Protein AF-A0A843LJX7-F1 (afdb_monomer_lite)

Structure (mmCIF, N/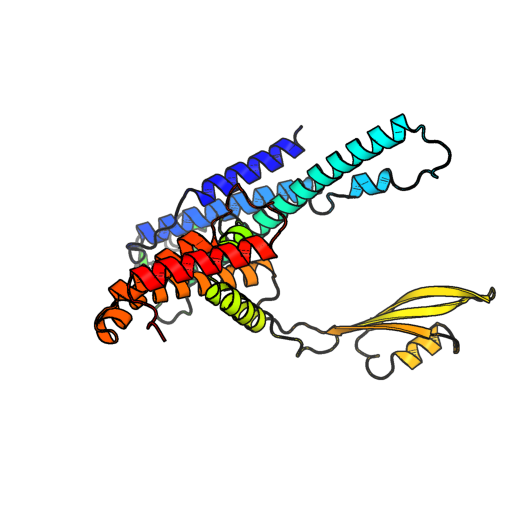CA/C/O backbone):
data_AF-A0A843LJX7-F1
#
_entry.id   AF-A0A843LJX7-F1
#
loop_
_atom_site.group_PDB
_atom_site.id
_atom_site.type_symbol
_atom_site.label_atom_id
_atom_site.label_alt_id
_atom_site.label_comp_id
_atom_site.label_asym_id
_atom_site.label_entity_id
_atom_site.label_seq_id
_atom_site.pdbx_PDB_ins_code
_atom_site.Cartn_x
_atom_site.Cartn_y
_atom_site.Cartn_z
_atom_site.occupancy
_atom_site.B_iso_or_equiv
_atom_site.auth_seq_id
_atom_site.auth_comp_id
_atom_site.auth_asym_id
_atom_site.auth_atom_id
_atom_site.pdbx_PDB_model_num
ATOM 1 N N . MET A 1 1 ? 27.157 15.411 1.089 1.00 49.47 1 MET A N 1
ATOM 2 C CA . MET A 1 1 ? 26.738 15.323 2.506 1.00 49.47 1 MET A CA 1
ATOM 3 C C . MET A 1 1 ? 25.245 15.574 2.672 1.00 49.47 1 MET A C 1
ATOM 5 O O . MET A 1 1 ? 24.616 14.814 3.390 1.00 49.47 1 MET A O 1
ATOM 9 N N . GLU A 1 2 ? 24.651 16.551 1.979 1.00 56.66 2 GLU A N 1
ATOM 10 C CA . GLU A 1 2 ? 23.203 16.826 2.079 1.00 56.66 2 GLU A CA 1
ATOM 11 C C . GLU A 1 2 ? 22.308 15.687 1.560 1.00 56.66 2 GLU A C 1
ATOM 13 O O . GLU A 1 2 ? 21.299 15.360 2.177 1.00 56.66 2 GLU A O 1
ATOM 18 N N . GLU A 1 3 ? 22.701 15.004 0.481 1.00 57.97 3 GLU A N 1
ATOM 19 C CA . GLU A 1 3 ? 21.891 13.911 -0.079 1.00 57.97 3 GLU A CA 1
ATOM 20 C C . GLU A 1 3 ? 21.783 12.697 0.862 1.00 57.97 3 GLU A C 1
ATOM 22 O O . GLU A 1 3 ? 20.714 12.112 1.008 1.00 57.97 3 GLU A O 1
ATOM 27 N N . SER A 1 4 ? 22.869 12.313 1.545 1.00 68.50 4 SER A N 1
ATOM 28 C CA . SER A 1 4 ? 22.810 11.229 2.539 1.00 68.50 4 SER A CA 1
ATOM 29 C C . SER A 1 4 ? 22.010 11.636 3.774 1.00 68.50 4 SER A C 1
ATOM 31 O O . SER A 1 4 ? 21.374 10.786 4.393 1.00 68.50 4 SER A O 1
ATOM 33 N N . ALA A 1 5 ? 22.009 12.929 4.113 1.00 80.69 5 ALA A N 1
ATOM 34 C CA . ALA A 1 5 ? 21.206 13.457 5.208 1.00 80.69 5 ALA A CA 1
ATOM 35 C C . ALA A 1 5 ? 19.706 13.362 4.900 1.00 80.69 5 ALA A C 1
ATOM 37 O O . ALA A 1 5 ? 18.924 13.058 5.796 1.00 80.69 5 ALA A O 1
ATOM 38 N N . LEU A 1 6 ? 19.302 13.546 3.638 1.00 85.38 6 LEU A N 1
ATOM 39 C CA . LEU A 1 6 ? 17.898 13.444 3.248 1.00 85.38 6 LEU A CA 1
ATOM 40 C C . LEU A 1 6 ? 17.386 11.995 3.265 1.00 85.38 6 LEU A C 1
ATOM 42 O O . LEU A 1 6 ? 16.289 11.748 3.767 1.00 85.38 6 LEU A O 1
ATOM 46 N N . VAL A 1 7 ? 18.202 11.030 2.818 1.00 84.75 7 VAL A N 1
ATOM 47 C CA . VAL A 1 7 ? 17.919 9.590 2.994 1.00 84.75 7 VAL A CA 1
ATOM 48 C C . VAL A 1 7 ? 17.732 9.257 4.475 1.00 84.75 7 VAL A C 1
ATOM 50 O O . VAL A 1 7 ? 16.710 8.684 4.845 1.00 84.75 7 VAL A O 1
ATOM 53 N N . ALA A 1 8 ? 18.666 9.679 5.332 1.00 87.75 8 ALA A N 1
ATOM 54 C CA . ALA A 1 8 ? 18.591 9.427 6.770 1.00 87.75 8 ALA A CA 1
ATOM 55 C C . ALA A 1 8 ? 17.372 10.101 7.426 1.00 87.75 8 ALA A C 1
ATOM 57 O O . ALA A 1 8 ? 16.707 9.491 8.264 1.00 87.75 8 ALA A O 1
ATOM 58 N N . LYS A 1 9 ? 17.038 11.337 7.025 1.00 90.00 9 LYS A N 1
ATOM 59 C CA . LYS A 1 9 ? 15.850 12.065 7.499 1.00 90.00 9 LYS A CA 1
ATOM 60 C C . LYS A 1 9 ? 14.569 11.310 7.147 1.00 90.00 9 LYS A C 1
ATOM 62 O O . LYS A 1 9 ? 13.725 11.112 8.017 1.00 90.00 9 LYS A O 1
ATOM 67 N N . ALA A 1 10 ? 14.441 10.862 5.898 1.00 90.19 10 ALA A N 1
ATOM 68 C CA . ALA A 1 10 ? 13.281 10.104 5.446 1.00 90.19 10 ALA A CA 1
ATOM 69 C C . ALA A 1 10 ? 13.178 8.743 6.154 1.00 90.19 10 ALA A C 1
ATOM 71 O O . ALA A 1 10 ? 12.102 8.378 6.618 1.00 90.19 10 ALA A O 1
ATOM 72 N N . GLU A 1 11 ? 14.280 8.007 6.309 1.00 91.00 11 GLU A N 1
ATOM 73 C CA . GLU A 1 11 ? 14.276 6.731 7.035 1.00 91.00 11 GLU A CA 1
ATOM 74 C C . GLU A 1 11 ? 13.900 6.891 8.506 1.00 91.00 11 GLU A C 1
ATOM 76 O O . GLU A 1 11 ? 13.102 6.102 9.017 1.00 91.00 11 GLU A O 1
ATOM 81 N N . LYS A 1 12 ? 14.431 7.924 9.173 1.00 93.19 12 LYS A N 1
ATOM 82 C CA . LYS A 1 12 ? 14.076 8.251 10.554 1.00 93.19 12 LYS A CA 1
ATOM 83 C C . LYS A 1 12 ? 12.579 8.528 10.674 1.00 93.19 12 LYS A C 1
ATOM 85 O O . LYS A 1 12 ? 11.925 7.918 11.512 1.00 93.19 12 LYS A O 1
ATOM 90 N N . TYR A 1 13 ? 12.035 9.363 9.791 1.00 93.50 13 TYR A N 1
ATOM 91 C CA . TYR A 1 13 ? 10.618 9.714 9.812 1.00 93.50 13 TYR A CA 1
ATOM 92 C C . TYR A 1 13 ? 9.705 8.511 9.537 1.00 93.50 13 TYR A C 1
ATOM 94 O O . TYR A 1 13 ? 8.734 8.271 10.252 1.00 93.50 13 TYR A O 1
ATOM 102 N N . LEU A 1 14 ? 10.048 7.673 8.554 1.00 92.62 14 LEU A N 1
ATOM 103 C CA . LEU A 1 14 ? 9.304 6.437 8.291 1.00 92.62 14 LEU A CA 1
ATOM 104 C C . LEU A 1 14 ? 9.370 5.467 9.484 1.00 92.62 14 LEU A C 1
ATOM 106 O O . LEU A 1 14 ? 8.390 4.777 9.757 1.00 92.62 14 LEU A O 1
ATOM 110 N N . LYS A 1 15 ? 10.494 5.423 10.211 1.00 91.94 15 LYS A N 1
ATOM 111 C CA . LYS A 1 15 ? 10.644 4.610 11.427 1.00 91.94 15 LYS A CA 1
ATOM 112 C C . LYS A 1 15 ? 9.830 5.156 12.607 1.00 91.94 15 LYS A C 1
ATOM 114 O O . LYS A 1 15 ? 9.268 4.384 13.377 1.00 91.94 15 LYS A O 1
ATOM 119 N N . GLU A 1 16 ? 9.731 6.474 12.740 1.00 92.50 16 GLU A N 1
ATOM 120 C CA . GLU A 1 16 ? 8.841 7.112 13.719 1.00 92.50 16 GLU A CA 1
ATOM 121 C C . GLU A 1 16 ? 7.380 6.726 13.453 1.00 92.50 16 GLU A C 1
ATOM 123 O O . GLU A 1 16 ? 6.678 6.313 14.373 1.00 92.50 16 GLU A O 1
ATOM 128 N N . ILE A 1 17 ? 6.951 6.742 12.185 1.00 91.19 17 ILE A N 1
ATOM 129 C CA . ILE A 1 17 ? 5.611 6.283 11.792 1.00 91.19 17 ILE A CA 1
ATOM 130 C C . ILE A 1 17 ? 5.415 4.793 12.101 1.00 91.19 17 ILE A C 1
ATOM 132 O O . ILE A 1 17 ? 4.338 4.418 12.556 1.00 91.19 17 ILE A O 1
ATOM 136 N N . SER A 1 18 ? 6.419 3.936 11.868 1.00 88.50 18 SER A N 1
ATOM 137 C CA . SER A 1 18 ? 6.281 2.491 12.116 1.00 88.50 18 SER A CA 1
ATOM 138 C C . SER A 1 18 ? 6.157 2.132 13.593 1.00 88.50 18 SER A C 1
ATOM 140 O O . SER A 1 18 ? 5.511 1.143 13.917 1.00 88.50 18 SER A O 1
ATOM 142 N N . ASN A 1 19 ? 6.784 2.908 14.479 1.00 87.12 19 ASN A N 1
ATOM 143 C CA . ASN A 1 19 ? 6.761 2.647 15.919 1.00 87.12 19 ASN A CA 1
ATOM 144 C C . ASN A 1 19 ? 5.466 3.120 16.591 1.00 87.12 19 ASN A C 1
ATOM 146 O O . ASN A 1 19 ? 5.174 2.725 17.716 1.00 87.12 19 ASN A O 1
ATOM 150 N N . ASP A 1 20 ? 4.713 3.988 15.924 1.00 85.00 20 ASP A N 1
ATOM 151 C CA . ASP A 1 20 ? 3.521 4.617 16.469 1.00 85.00 20 ASP A CA 1
ATOM 152 C C . ASP A 1 20 ? 2.264 3.944 15.901 1.00 85.00 20 ASP A C 1
ATOM 154 O O . ASP A 1 20 ? 1.732 4.339 14.854 1.00 85.00 20 ASP A O 1
ATOM 158 N N . SER A 1 21 ? 1.826 2.890 16.597 1.00 77.69 21 SER A N 1
ATOM 159 C CA . SER A 1 21 ? 0.664 2.074 16.243 1.00 77.69 21 SER A CA 1
ATOM 160 C C . SER A 1 21 ? -0.634 2.881 16.251 1.00 77.69 21 SER A C 1
ATOM 162 O O . SER A 1 21 ? -0.868 3.712 17.130 1.00 77.69 21 SER A O 1
ATOM 164 N N . ILE A 1 22 ? -1.519 2.590 15.298 1.00 83.88 22 ILE A N 1
ATOM 165 C CA . ILE A 1 22 ? -2.855 3.184 15.238 1.00 83.88 22 ILE A CA 1
ATOM 166 C C . ILE A 1 22 ? -3.846 2.253 15.927 1.00 83.88 22 ILE A C 1
ATOM 168 O O . ILE A 1 22 ? -4.034 1.123 15.485 1.00 83.88 22 ILE A O 1
ATOM 172 N N . SER A 1 23 ? -4.494 2.757 16.976 1.00 78.12 23 SER A N 1
ATOM 173 C CA . SER A 1 23 ? -5.686 2.141 17.557 1.00 78.12 23 SER A CA 1
ATOM 174 C C . SER A 1 23 ? -6.945 2.804 16.987 1.00 78.12 23 SER A C 1
ATOM 176 O O . SER A 1 23 ? -6.948 4.004 16.704 1.00 78.12 23 SER A O 1
ATOM 178 N N . LEU A 1 24 ? -7.997 2.002 16.804 1.00 82.38 24 LEU A N 1
ATOM 179 C CA . LEU A 1 24 ? -9.341 2.447 16.422 1.00 82.38 24 LEU A CA 1
ATOM 180 C C . LEU A 1 24 ? -10.311 2.448 17.616 1.00 82.38 24 LEU A C 1
ATOM 182 O O . LEU A 1 24 ? -11.520 2.582 17.421 1.00 82.38 24 LEU A O 1
ATOM 186 N N . ASP A 1 25 ? -9.807 2.273 18.838 1.00 78.12 25 ASP A N 1
ATOM 187 C CA . ASP A 1 25 ? -10.641 2.230 20.037 1.00 78.12 25 ASP A CA 1
ATOM 188 C C . ASP A 1 25 ? -11.385 3.563 20.200 1.00 78.12 25 ASP A C 1
ATOM 190 O O . ASP A 1 25 ? -10.792 4.640 20.114 1.00 78.12 25 ASP A O 1
ATOM 194 N N . ASN A 1 26 ? -12.701 3.490 20.416 1.00 78.12 26 ASN A N 1
ATOM 195 C CA . ASN A 1 26 ? -13.584 4.648 20.590 1.00 78.12 26 ASN A CA 1
ATOM 196 C C . ASN A 1 26 ? -13.513 5.678 19.446 1.00 78.12 26 ASN A C 1
ATOM 198 O O . ASN A 1 26 ? -13.672 6.878 19.674 1.00 78.12 26 ASN A O 1
ATOM 202 N N . ILE A 1 27 ? -13.316 5.228 18.200 1.00 79.56 27 ILE A N 1
ATOM 203 C CA . ILE A 1 27 ? -13.316 6.107 17.016 1.00 79.56 27 ILE A CA 1
ATOM 204 C C . ILE A 1 27 ? -14.676 6.773 16.741 1.00 79.56 27 ILE A C 1
ATOM 206 O O . ILE A 1 27 ? -14.770 7.693 15.932 1.00 79.56 27 ILE A O 1
ATOM 210 N N . GLU A 1 28 ? -15.734 6.313 17.412 1.00 76.50 28 GLU A N 1
ATOM 211 C CA . GLU A 1 28 ? -17.049 6.953 17.392 1.00 76.50 28 GLU A CA 1
ATOM 212 C C . GLU A 1 28 ? -17.055 8.294 18.146 1.00 76.50 28 GLU A C 1
ATOM 214 O O . GLU A 1 28 ? -17.898 9.153 17.877 1.00 76.50 28 GLU A O 1
ATOM 219 N N . GLU A 1 29 ? -16.098 8.505 19.056 1.00 84.25 29 GLU A N 1
ATOM 220 C CA . GLU A 1 29 ? -15.908 9.774 19.750 1.00 84.25 29 GLU A CA 1
ATOM 221 C C . GLU A 1 29 ? -15.206 10.784 18.840 1.00 84.25 29 GLU A C 1
ATOM 223 O O . GLU A 1 29 ? -14.135 10.525 18.283 1.00 84.25 29 GLU A O 1
ATOM 228 N N . PHE A 1 30 ? -15.789 11.982 18.738 1.00 84.06 30 PHE A N 1
ATOM 229 C CA . PHE A 1 30 ? -15.288 13.038 17.860 1.00 84.06 30 PHE A CA 1
ATOM 230 C C . PHE A 1 30 ? -13.819 13.389 18.123 1.00 84.06 30 PHE A C 1
ATOM 232 O O . PHE A 1 30 ? -13.065 13.582 17.174 1.00 84.06 30 PHE A O 1
ATOM 239 N N . GLU A 1 31 ? -13.393 13.440 19.386 1.00 85.56 31 GLU A N 1
ATOM 240 C CA . GLU A 1 31 ? -12.029 13.852 19.728 1.00 85.56 31 GLU A CA 1
ATOM 241 C C . GLU A 1 31 ? -10.985 12.824 19.272 1.00 85.56 31 GLU A C 1
ATOM 243 O O . GLU A 1 31 ? -9.967 13.187 18.680 1.00 85.56 31 GLU A O 1
ATOM 248 N N . ASN A 1 32 ? -11.264 11.528 19.449 1.00 86.81 32 ASN A N 1
ATOM 249 C CA . ASN A 1 32 ? -10.385 10.460 18.967 1.00 86.81 32 ASN A CA 1
ATOM 250 C C . ASN A 1 32 ? -10.342 10.437 17.438 1.00 86.81 32 ASN A C 1
ATOM 252 O O . ASN A 1 32 ? -9.266 10.331 16.844 1.00 86.81 32 ASN A O 1
ATOM 256 N N . PHE A 1 33 ? -11.502 10.607 16.800 1.00 87.00 33 PHE A N 1
ATOM 257 C CA . PHE A 1 33 ? -11.620 10.692 15.350 1.00 87.00 33 PHE A CA 1
ATOM 258 C C . PHE A 1 33 ? -10.824 11.877 14.778 1.00 87.00 33 PHE A C 1
ATOM 260 O O . PHE A 1 33 ? -10.015 11.709 13.861 1.00 87.00 33 PHE A O 1
ATOM 267 N N . LYS A 1 34 ? -10.994 13.069 15.362 1.00 88.12 34 LYS A N 1
ATOM 268 C CA . LYS A 1 34 ? -10.281 14.304 15.005 1.00 88.12 34 LYS A CA 1
ATOM 269 C C . LYS A 1 34 ? -8.776 14.145 15.192 1.00 88.12 34 LYS A C 1
ATOM 271 O O . LYS A 1 34 ? -8.012 14.455 14.277 1.00 88.12 34 LYS A O 1
ATOM 276 N N . ARG A 1 35 ? -8.343 13.611 16.338 1.00 90.00 35 ARG A N 1
ATOM 277 C CA . ARG A 1 35 ? -6.928 13.368 16.645 1.00 90.00 35 ARG A CA 1
ATOM 278 C C . ARG A 1 35 ? -6.286 12.417 15.641 1.00 90.00 35 ARG A C 1
ATOM 280 O O . ARG A 1 35 ? -5.181 12.691 15.174 1.00 90.00 35 ARG A O 1
ATOM 287 N N . LEU A 1 36 ? -6.958 11.316 15.301 1.00 90.81 36 LEU A N 1
ATOM 288 C CA . LEU A 1 36 ? -6.460 10.361 14.312 1.00 90.81 36 LEU A CA 1
ATOM 289 C C . LEU A 1 36 ? -6.353 11.003 12.925 1.00 90.81 36 LEU A C 1
ATOM 291 O O . LEU A 1 36 ? -5.330 10.850 12.256 1.00 90.81 36 LEU A O 1
ATOM 295 N N . TYR A 1 37 ? -7.380 11.749 12.517 1.00 91.19 37 TYR A N 1
ATOM 296 C CA . TYR A 1 37 ? -7.404 12.439 11.235 1.00 91.19 37 TYR A CA 1
ATOM 297 C C . TYR A 1 37 ? -6.268 13.470 11.121 1.00 91.19 37 TYR A C 1
ATOM 299 O O . TYR A 1 37 ? -5.475 13.388 10.186 1.00 91.19 37 TYR A O 1
ATOM 307 N N . TYR A 1 38 ? -6.118 14.383 12.092 1.00 91.25 38 TYR A N 1
ATOM 308 C CA . TYR A 1 38 ? -5.038 15.385 12.085 1.00 91.25 38 TYR A CA 1
ATOM 309 C C . TYR A 1 38 ? -3.658 14.733 12.088 1.00 91.25 38 TYR A C 1
ATOM 311 O O . TYR A 1 38 ? -2.793 15.127 11.312 1.00 91.25 38 TYR A O 1
ATOM 319 N N . LYS A 1 39 ? -3.471 13.673 12.880 1.00 92.50 39 LYS A N 1
ATOM 320 C CA . LYS A 1 39 ? -2.221 12.907 12.905 1.00 92.50 39 LYS A CA 1
ATOM 321 C C . LYS A 1 39 ? -1.868 12.330 11.531 1.00 92.50 39 LYS A C 1
ATOM 323 O O . LYS A 1 39 ? -0.708 12.386 11.130 1.00 92.50 39 LYS A O 1
ATOM 328 N N . LEU A 1 40 ? -2.834 11.749 10.819 1.00 93.06 40 LEU A N 1
ATOM 329 C CA . LEU A 1 40 ? -2.607 11.188 9.484 1.00 93.06 40 LEU A CA 1
ATOM 330 C C . LEU A 1 40 ? -2.365 12.274 8.433 1.00 93.06 40 LEU A C 1
ATOM 332 O O . LEU A 1 40 ? -1.513 12.091 7.566 1.00 93.06 40 LEU A O 1
ATOM 336 N N . ASP A 1 41 ? -3.078 13.392 8.527 1.00 93.44 41 ASP A N 1
ATOM 337 C CA . ASP A 1 41 ? -2.954 14.524 7.608 1.00 93.44 41 ASP A CA 1
ATOM 338 C C . ASP A 1 41 ? -1.604 15.249 7.772 1.00 93.44 41 ASP A C 1
ATOM 340 O O . ASP A 1 41 ? -0.909 15.506 6.791 1.00 93.44 41 ASP A O 1
ATOM 344 N N . ASP A 1 42 ? -1.141 15.460 9.008 1.00 93.44 42 ASP A N 1
ATOM 345 C CA . ASP A 1 42 ? 0.186 16.031 9.297 1.00 93.44 42 ASP A CA 1
ATOM 346 C C . ASP A 1 42 ? 1.320 15.152 8.769 1.00 93.44 42 ASP A C 1
ATOM 348 O O . ASP A 1 42 ? 2.304 15.637 8.195 1.00 93.44 42 ASP A O 1
ATOM 352 N N . ARG A 1 43 ? 1.162 13.832 8.923 1.00 94.50 43 ARG A N 1
ATOM 353 C CA . ARG A 1 43 ? 2.091 12.855 8.354 1.00 94.50 43 ARG A CA 1
ATOM 354 C C . ARG A 1 43 ? 2.083 12.889 6.836 1.00 94.50 43 ARG A C 1
ATOM 356 O O . ARG A 1 43 ? 3.149 12.858 6.225 1.00 94.50 43 ARG A O 1
ATOM 363 N N . LEU A 1 44 ? 0.904 12.975 6.225 1.00 95.19 44 LEU A N 1
ATOM 364 C CA . LEU A 1 44 ? 0.766 13.072 4.778 1.00 95.19 44 LEU A CA 1
ATOM 365 C C . LEU A 1 44 ? 1.469 14.324 4.235 1.00 95.19 44 LEU A C 1
ATOM 367 O O . LEU A 1 44 ? 2.229 14.199 3.275 1.00 95.19 44 LEU A O 1
ATOM 371 N N . ASN A 1 45 ? 1.276 15.485 4.863 1.00 94.56 45 ASN A N 1
ATOM 372 C CA . ASN A 1 45 ? 1.927 16.739 4.467 1.00 94.56 45 ASN A CA 1
ATOM 373 C C . ASN A 1 45 ? 3.456 16.628 4.572 1.00 94.56 45 ASN A C 1
ATOM 375 O O . ASN A 1 45 ? 4.164 16.878 3.598 1.00 94.56 45 ASN A O 1
ATOM 379 N N . SER A 1 46 ? 3.964 16.110 5.693 1.00 94.50 46 SER A N 1
ATOM 380 C CA . SER A 1 46 ? 5.406 15.890 5.890 1.00 94.50 46 SER A CA 1
ATOM 381 C C . SER A 1 46 ? 6.004 14.921 4.856 1.00 94.50 46 SER A C 1
ATOM 383 O O . SER A 1 46 ? 7.117 15.116 4.365 1.00 94.50 46 SER A O 1
ATOM 385 N N . LEU A 1 47 ? 5.273 13.859 4.495 1.00 94.75 47 LEU A N 1
ATOM 386 C CA . LEU A 1 47 ? 5.699 12.911 3.461 1.00 94.75 47 LEU A CA 1
ATOM 387 C C . LEU A 1 47 ? 5.692 13.537 2.060 1.00 94.75 47 LEU A C 1
ATOM 389 O O . LEU A 1 47 ? 6.562 13.209 1.250 1.00 94.75 47 LEU A O 1
ATOM 393 N N . GLN A 1 48 ? 4.736 14.421 1.763 1.00 94.56 48 GLN A N 1
ATOM 394 C CA . GLN A 1 48 ? 4.689 15.154 0.496 1.00 94.56 48 GLN A CA 1
ATOM 395 C C . GLN A 1 48 ? 5.875 16.113 0.370 1.00 94.56 48 GLN A C 1
ATOM 397 O O . GLN A 1 48 ? 6.579 16.048 -0.636 1.00 94.56 48 GLN A O 1
ATOM 402 N N . GLU A 1 49 ? 6.182 16.885 1.414 1.00 94.25 49 GLU A N 1
ATOM 403 C CA . GLU A 1 49 ? 7.367 17.753 1.454 1.00 94.25 49 GLU A CA 1
ATOM 404 C C . GLU A 1 49 ? 8.671 16.959 1.267 1.00 94.25 49 GLU A C 1
ATOM 406 O O . GLU A 1 49 ? 9.570 17.364 0.521 1.00 94.25 49 GLU A O 1
ATOM 411 N N . LEU A 1 50 ? 8.779 15.789 1.913 1.00 92.81 50 LEU A N 1
ATOM 412 C CA . LEU A 1 50 ? 9.919 14.887 1.730 1.00 92.81 50 LEU A CA 1
ATOM 413 C C . LEU A 1 50 ? 10.027 14.418 0.279 1.00 92.81 50 LEU A C 1
ATOM 415 O O . LEU A 1 50 ? 11.113 14.472 -0.295 1.00 92.81 50 LEU A O 1
ATOM 419 N N . LYS A 1 51 ? 8.920 13.983 -0.331 1.00 93.56 51 LYS A N 1
ATOM 420 C CA . LYS A 1 51 ? 8.895 13.556 -1.734 1.00 93.56 51 LYS A CA 1
ATOM 421 C C . LYS A 1 51 ? 9.324 14.691 -2.669 1.00 93.56 51 LYS A C 1
ATOM 423 O O . LYS A 1 51 ? 10.160 14.455 -3.535 1.00 93.56 51 LYS A O 1
ATOM 428 N N . GLU A 1 52 ? 8.799 15.897 -2.487 1.00 92.50 52 GLU A N 1
ATOM 429 C CA . GLU A 1 52 ? 9.159 17.068 -3.297 1.00 92.50 52 GLU A CA 1
ATOM 430 C C . GLU A 1 52 ? 10.646 17.407 -3.165 1.00 92.50 52 GLU A C 1
ATOM 432 O O . GLU A 1 52 ? 11.329 17.613 -4.168 1.00 92.50 52 GLU A O 1
ATOM 437 N N . SER A 1 53 ? 11.182 17.350 -1.943 1.00 89.44 53 SER A N 1
ATOM 438 C CA . SER A 1 53 ? 12.613 17.544 -1.686 1.00 89.44 53 SER A CA 1
ATOM 439 C C . SER A 1 53 ? 13.479 16.465 -2.358 1.00 89.44 53 SER A C 1
ATOM 441 O O . SER A 1 53 ? 14.543 16.765 -2.901 1.00 89.44 53 SER A O 1
ATOM 443 N N . MET A 1 54 ? 13.032 15.202 -2.361 1.00 88.19 54 MET A N 1
ATOM 444 C CA . MET A 1 54 ? 13.710 14.095 -3.056 1.00 88.19 54 MET A CA 1
ATOM 445 C C . MET A 1 54 ? 13.668 14.257 -4.578 1.00 88.19 54 MET A C 1
ATOM 447 O O . MET A 1 54 ? 14.669 14.017 -5.260 1.00 88.19 54 MET A O 1
ATOM 451 N N . ASP A 1 55 ? 12.519 14.657 -5.118 1.00 87.00 55 ASP A N 1
ATOM 452 C CA . ASP A 1 55 ? 12.332 14.873 -6.549 1.00 87.00 55 ASP A CA 1
ATOM 453 C C . ASP A 1 55 ? 13.199 16.055 -7.030 1.00 87.00 55 ASP A C 1
ATOM 455 O O . ASP A 1 55 ? 13.886 15.922 -8.046 1.00 87.00 55 ASP A O 1
ATOM 459 N N . ALA A 1 56 ? 13.285 17.145 -6.254 1.00 86.50 56 ALA A N 1
ATOM 460 C CA . ALA A 1 56 ? 14.170 18.286 -6.520 1.00 86.50 56 ALA A CA 1
ATOM 461 C C . ALA A 1 56 ? 15.662 17.901 -6.539 1.00 86.50 56 ALA A C 1
ATOM 463 O O . ALA A 1 56 ? 16.430 18.418 -7.348 1.00 86.50 56 ALA A O 1
ATOM 464 N N . GLN A 1 57 ? 16.073 16.943 -5.701 1.00 82.94 57 GLN A N 1
ATOM 465 C CA . GLN A 1 57 ? 17.436 16.393 -5.685 1.00 82.94 57 GLN A CA 1
ATOM 466 C C . GLN A 1 57 ? 17.674 15.292 -6.742 1.00 82.94 57 GLN A C 1
ATOM 468 O O . GLN A 1 57 ? 18.727 14.651 -6.748 1.00 82.94 57 GLN A O 1
ATOM 473 N N . GLY A 1 58 ? 16.713 15.024 -7.634 1.00 80.19 58 GLY A N 1
ATOM 474 C CA . GLY A 1 58 ? 16.886 14.088 -8.750 1.00 80.19 58 GLY A CA 1
ATOM 475 C C . GLY A 1 58 ? 16.828 12.604 -8.368 1.00 80.19 58 GLY A C 1
ATOM 476 O O . GLY A 1 58 ? 17.379 11.756 -9.073 1.00 80.19 58 GLY A O 1
ATOM 477 N N . TYR A 1 59 ? 16.147 12.243 -7.274 1.00 81.25 59 TYR A N 1
ATOM 478 C CA . TYR A 1 59 ? 16.009 10.840 -6.845 1.00 81.25 59 TYR A CA 1
ATOM 479 C C . TYR A 1 59 ? 15.196 9.981 -7.823 1.00 81.25 59 TYR A C 1
ATOM 481 O O . TYR A 1 59 ? 15.247 8.752 -7.756 1.00 81.25 59 TYR A O 1
ATOM 489 N N . THR A 1 60 ? 14.465 10.604 -8.748 1.00 76.81 60 THR A N 1
ATOM 490 C CA . THR A 1 60 ? 13.728 9.930 -9.826 1.00 76.81 60 THR A CA 1
ATOM 491 C C . THR A 1 60 ? 14.651 9.277 -10.858 1.00 76.81 60 THR A C 1
ATOM 493 O O . THR A 1 60 ? 14.267 8.278 -11.468 1.00 76.81 60 THR A O 1
ATOM 496 N N . THR A 1 61 ? 15.884 9.773 -11.012 1.00 76.38 61 THR A N 1
ATOM 497 C CA . THR A 1 61 ? 16.894 9.249 -11.945 1.00 76.38 61 THR A CA 1
ATOM 498 C C . THR A 1 61 ? 18.233 8.979 -11.233 1.00 76.38 61 THR A C 1
ATOM 500 O O . THR A 1 61 ? 19.284 9.522 -11.588 1.00 76.38 61 THR A O 1
ATOM 503 N N . PRO A 1 62 ? 18.257 8.071 -10.238 1.00 72.25 62 PRO A N 1
ATOM 504 C CA . PRO A 1 62 ? 19.376 7.951 -9.304 1.00 72.25 62 PRO A CA 1
ATOM 505 C C . PRO A 1 62 ? 20.646 7.338 -9.923 1.00 72.25 62 PRO A C 1
ATOM 507 O O . PRO A 1 62 ? 21.711 7.402 -9.315 1.00 72.25 62 PRO A O 1
ATOM 510 N N . PHE A 1 63 ? 20.558 6.764 -11.129 1.00 71.31 63 PHE A N 1
ATOM 511 C CA . PHE A 1 63 ? 21.676 6.125 -11.840 1.00 71.31 63 PHE A CA 1
ATOM 512 C C . PHE A 1 63 ? 22.290 6.996 -12.952 1.00 71.31 63 PHE A C 1
ATOM 514 O O . PHE A 1 63 ? 23.205 6.547 -13.637 1.00 71.31 63 PHE A O 1
ATOM 521 N N . THR A 1 64 ? 21.828 8.237 -13.150 1.00 66.62 64 THR A N 1
ATOM 522 C CA . THR A 1 64 ? 22.296 9.107 -14.252 1.00 66.62 64 THR A CA 1
ATOM 523 C C . THR A 1 64 ? 23.804 9.380 -14.193 1.00 66.62 64 THR A C 1
ATOM 525 O O . THR A 1 64 ? 24.462 9.497 -15.225 1.00 66.62 64 THR A O 1
ATOM 528 N N . SER A 1 65 ? 24.380 9.413 -12.990 1.00 60.19 65 SER A N 1
ATOM 529 C CA . SER A 1 65 ? 25.820 9.578 -12.767 1.00 60.19 65 SER A CA 1
ATOM 530 C C . SER A 1 65 ? 26.656 8.369 -13.197 1.00 60.19 65 SER A C 1
ATOM 532 O O . SER A 1 65 ? 27.795 8.560 -13.603 1.00 60.19 65 SER A O 1
ATOM 534 N N . LEU A 1 66 ? 26.107 7.147 -13.191 1.00 61.72 66 LEU A N 1
ATOM 535 C CA . LEU A 1 66 ? 26.819 5.952 -13.670 1.00 61.72 66 LEU A CA 1
ATOM 536 C C . LEU A 1 66 ? 26.968 5.947 -15.196 1.00 61.72 66 LEU A C 1
ATOM 538 O O . LEU A 1 66 ? 27.963 5.450 -15.713 1.00 61.72 66 LEU A O 1
ATOM 542 N N . ASN A 1 67 ? 26.011 6.537 -15.917 1.00 55.41 67 ASN A N 1
ATOM 543 C CA . ASN A 1 67 ? 26.049 6.599 -17.379 1.00 55.41 67 ASN A CA 1
ATOM 544 C C . ASN A 1 67 ? 27.084 7.605 -17.905 1.00 55.41 67 ASN A C 1
ATOM 546 O O . ASN A 1 67 ? 27.560 7.439 -19.022 1.00 55.41 67 ASN A O 1
ATOM 550 N N . LYS A 1 68 ? 27.478 8.613 -17.110 1.00 54.31 68 LYS A N 1
ATOM 551 C CA . LYS A 1 68 ? 28.550 9.558 -17.481 1.00 54.31 68 LYS A CA 1
ATOM 552 C C . LYS A 1 68 ? 29.948 8.924 -17.480 1.00 54.31 68 LYS A C 1
ATOM 554 O O . LYS A 1 68 ? 30.834 9.442 -18.147 1.00 54.31 68 LYS A O 1
ATOM 559 N N . TYR A 1 69 ? 30.131 7.805 -16.774 1.00 49.97 69 TYR A N 1
ATOM 560 C CA . TYR A 1 69 ? 31.384 7.037 -16.738 1.00 49.97 69 TYR A CA 1
ATOM 561 C C . TYR A 1 69 ? 31.320 5.750 -17.585 1.00 49.97 69 TYR A C 1
ATOM 563 O O . TYR A 1 69 ? 32.218 4.912 -17.521 1.00 49.97 69 TYR A O 1
ATOM 571 N N . GLY A 1 70 ? 30.262 5.576 -18.385 1.00 43.56 70 GLY A N 1
ATOM 572 C CA . GLY A 1 70 ? 30.092 4.428 -19.269 1.00 43.56 70 GLY A CA 1
ATOM 573 C C . GLY A 1 70 ? 30.884 4.571 -20.570 1.00 43.56 70 GLY A C 1
ATOM 574 O O . GLY A 1 70 ? 30.670 5.516 -21.318 1.00 43.56 70 GLY A O 1
ATOM 575 N N . THR A 1 71 ? 31.749 3.582 -20.823 1.00 42.22 71 THR A N 1
ATOM 576 C CA . THR A 1 71 ? 32.507 3.282 -22.056 1.00 42.22 71 THR A CA 1
ATOM 577 C C . THR A 1 71 ? 33.634 4.244 -22.448 1.00 42.22 71 THR A C 1
ATOM 579 O O . THR A 1 71 ? 33.624 4.806 -23.539 1.00 42.22 71 THR A O 1
ATOM 582 N N . LYS A 1 72 ? 34.691 4.338 -21.630 1.00 45.66 72 LYS A N 1
ATOM 583 C CA . LYS A 1 72 ? 36.037 4.402 -22.229 1.00 45.66 72 LYS A CA 1
ATOM 584 C C . LYS A 1 72 ? 36.405 2.987 -22.682 1.00 45.66 72 LYS A C 1
ATOM 586 O O . LYS A 1 72 ? 36.116 2.025 -21.969 1.00 45.66 72 LYS A O 1
ATOM 591 N N . ALA A 1 73 ? 36.938 2.854 -23.895 1.00 42.53 73 ALA A N 1
ATOM 592 C CA . ALA A 1 73 ? 37.376 1.573 -24.434 1.00 42.53 73 ALA A CA 1
ATOM 593 C C . ALA A 1 73 ? 38.354 0.902 -23.455 1.00 42.53 73 ALA A C 1
ATOM 595 O O . ALA A 1 73 ? 39.208 1.561 -22.873 1.00 42.53 73 ALA A O 1
ATOM 596 N N . ILE A 1 74 ? 38.215 -0.412 -23.295 1.00 50.38 74 ILE A N 1
ATOM 597 C CA . ILE A 1 74 ? 38.926 -1.291 -22.345 1.00 50.38 74 ILE A CA 1
ATOM 598 C C . ILE A 1 74 ? 40.468 -1.272 -22.529 1.00 50.38 74 ILE A C 1
ATOM 600 O O . ILE A 1 74 ? 41.190 -1.916 -21.781 1.00 50.38 74 ILE A O 1
ATOM 604 N N . ALA A 1 75 ? 40.992 -0.522 -23.500 1.00 46.88 75 ALA A N 1
ATOM 605 C CA . ALA A 1 75 ? 42.387 -0.565 -23.922 1.00 46.88 75 ALA A CA 1
ATOM 606 C C . ALA A 1 75 ? 43.366 0.293 -23.088 1.00 46.88 75 ALA A C 1
ATOM 608 O O . ALA A 1 75 ? 44.567 0.105 -23.235 1.00 46.88 75 ALA A O 1
ATOM 609 N N . GLU A 1 76 ? 42.901 1.196 -22.214 1.00 50.31 76 GLU A N 1
ATOM 610 C CA . GLU A 1 76 ? 43.776 2.142 -21.482 1.00 50.31 76 GLU A CA 1
ATOM 611 C C . GLU A 1 76 ? 43.422 2.275 -19.989 1.00 50.31 76 GLU A C 1
ATOM 613 O O . GLU A 1 76 ? 43.334 3.380 -19.457 1.00 50.31 76 GLU A O 1
ATOM 618 N N . VAL A 1 77 ? 43.150 1.170 -19.291 1.00 53.06 77 VAL A N 1
ATOM 619 C CA . VAL A 1 77 ? 42.922 1.215 -17.835 1.00 53.06 77 VAL A CA 1
ATOM 620 C C . VAL A 1 77 ? 43.810 0.177 -17.169 1.00 53.06 77 VAL A C 1
ATOM 622 O O . VAL A 1 77 ? 43.741 -1.007 -17.502 1.00 53.06 77 VAL A O 1
ATOM 625 N N . SER A 1 78 ? 44.665 0.619 -16.249 1.00 54.78 78 SER A N 1
ATOM 626 C CA . SER A 1 78 ? 45.530 -0.275 -15.474 1.00 54.78 78 SER A CA 1
ATOM 627 C C . SER A 1 78 ? 44.695 -1.208 -14.578 1.00 54.78 78 SER A C 1
ATOM 629 O O . SER A 1 78 ? 43.583 -0.870 -14.168 1.00 54.78 78 SER A O 1
ATOM 631 N N . LEU A 1 79 ? 45.202 -2.406 -14.258 1.00 54.59 79 LEU A N 1
ATOM 632 C CA . LEU A 1 79 ? 44.494 -3.398 -13.421 1.00 54.59 79 LEU A CA 1
ATOM 633 C C . LEU A 1 79 ? 44.069 -2.838 -12.046 1.00 54.59 79 LEU A C 1
ATOM 635 O O . LEU A 1 79 ? 43.019 -3.214 -11.519 1.00 54.59 79 LEU A O 1
ATOM 639 N N . GLU A 1 80 ? 44.846 -1.908 -11.490 1.00 55.03 80 GLU A N 1
ATOM 640 C CA . GLU A 1 80 ? 44.554 -1.221 -10.226 1.00 55.03 80 GLU A CA 1
ATOM 641 C C . GLU A 1 80 ? 43.372 -0.251 -10.380 1.00 55.03 80 GLU A C 1
ATOM 643 O O . GLU A 1 80 ? 42.396 -0.356 -9.629 1.00 55.03 80 GLU A O 1
ATOM 648 N N . GLU A 1 81 ? 43.371 0.574 -11.433 1.00 55.66 81 GLU A N 1
ATOM 649 C CA . GLU A 1 81 ? 42.256 1.464 -11.787 1.00 55.66 81 GLU A CA 1
ATOM 650 C C . GLU A 1 81 ? 40.976 0.690 -12.143 1.00 55.66 81 GLU A C 1
ATOM 652 O O . GLU A 1 81 ? 39.869 1.167 -11.884 1.00 55.66 81 GLU A O 1
ATOM 657 N N . MET A 1 82 ? 41.079 -0.525 -12.697 1.00 54.38 82 MET A N 1
ATOM 658 C CA . MET A 1 82 ? 39.919 -1.401 -12.917 1.00 54.38 82 MET A CA 1
ATOM 659 C C . MET A 1 82 ? 39.289 -1.850 -11.591 1.00 54.38 82 MET A C 1
ATOM 661 O O . MET A 1 82 ? 38.060 -1.847 -11.458 1.00 54.38 82 MET A O 1
ATOM 665 N N . SER A 1 83 ? 40.110 -2.205 -10.597 1.00 58.69 83 SER A N 1
ATOM 666 C CA . SER A 1 83 ? 39.632 -2.626 -9.275 1.00 58.69 83 SER A CA 1
ATOM 667 C C . SER A 1 83 ? 38.983 -1.464 -8.509 1.00 58.69 83 SER A C 1
ATOM 669 O O . SER A 1 83 ? 37.893 -1.621 -7.949 1.00 58.69 83 SER A O 1
ATOM 671 N N . GLU A 1 84 ? 39.572 -0.270 -8.568 1.00 58.66 84 GLU A N 1
ATOM 672 C CA . GLU A 1 84 ? 39.044 0.931 -7.921 1.00 58.66 84 GLU A CA 1
ATOM 673 C C . GLU A 1 84 ? 37.770 1.425 -8.604 1.00 58.66 84 GLU A C 1
ATOM 675 O O . GLU A 1 84 ? 36.777 1.701 -7.927 1.00 58.66 84 GLU A O 1
ATOM 680 N N . ASN A 1 85 ? 37.724 1.412 -9.941 1.00 61.50 85 ASN A N 1
ATOM 681 C CA . ASN A 1 85 ? 36.508 1.709 -10.696 1.00 61.50 85 ASN A CA 1
ATOM 682 C C . ASN A 1 85 ? 35.386 0.713 -10.389 1.00 61.50 85 ASN A C 1
ATOM 684 O O . ASN A 1 85 ? 34.219 1.106 -10.328 1.00 61.50 85 ASN A O 1
ATOM 688 N N . SER A 1 86 ? 35.703 -0.566 -10.160 1.00 66.75 86 SER A N 1
ATOM 689 C CA . SER A 1 86 ? 34.701 -1.570 -9.784 1.00 66.75 86 SER A CA 1
ATOM 690 C C . SER A 1 86 ? 34.099 -1.296 -8.397 1.00 66.75 86 SER A C 1
ATOM 692 O O . SER A 1 86 ? 32.871 -1.283 -8.257 1.00 66.75 86 SER A O 1
ATOM 694 N N . ARG A 1 87 ? 34.934 -0.963 -7.400 1.00 68.81 87 ARG A N 1
ATOM 695 C CA . ARG A 1 87 ? 34.507 -0.595 -6.037 1.00 68.81 87 ARG A CA 1
ATOM 696 C C . ARG A 1 87 ? 33.732 0.718 -6.018 1.00 68.81 87 ARG A C 1
ATOM 698 O O . ARG A 1 87 ? 32.675 0.809 -5.392 1.00 68.81 87 ARG A O 1
ATOM 705 N N . HIS A 1 88 ? 34.211 1.718 -6.752 1.00 68.25 88 HIS A N 1
ATOM 706 C CA . HIS A 1 88 ? 33.544 3.005 -6.906 1.00 68.25 88 HIS A CA 1
ATOM 707 C C . HIS A 1 88 ? 32.162 2.801 -7.542 1.00 68.25 88 HIS A C 1
ATOM 709 O O . HIS A 1 88 ? 31.151 3.173 -6.948 1.00 68.25 88 HIS A O 1
ATOM 715 N N . ASN A 1 89 ? 32.073 2.084 -8.667 1.00 72.81 89 ASN A N 1
ATOM 716 C CA . ASN A 1 89 ? 30.799 1.756 -9.314 1.00 72.81 89 ASN A CA 1
ATOM 717 C C . ASN A 1 89 ? 29.840 0.988 -8.395 1.00 72.81 89 ASN A C 1
ATOM 719 O O . ASN A 1 89 ? 28.638 1.270 -8.396 1.00 72.81 89 ASN A O 1
ATOM 723 N N . GLN A 1 90 ? 30.342 0.053 -7.588 1.00 75.38 90 GLN A N 1
ATOM 724 C CA . GLN A 1 90 ? 29.535 -0.643 -6.587 1.00 75.38 90 GLN A CA 1
ATOM 725 C C . GLN A 1 90 ? 28.979 0.335 -5.542 1.00 75.38 90 GLN A C 1
ATOM 727 O O . GLN A 1 90 ? 27.779 0.305 -5.263 1.00 75.38 90 GLN A O 1
ATOM 732 N N . MET A 1 91 ? 29.799 1.261 -5.035 1.00 76.12 91 MET A N 1
ATOM 733 C CA . MET A 1 91 ? 29.362 2.282 -4.080 1.00 76.12 91 MET A CA 1
ATOM 734 C C . MET A 1 91 ? 28.312 3.236 -4.679 1.00 76.12 91 MET A C 1
ATOM 736 O O . MET A 1 91 ? 27.317 3.543 -4.019 1.00 76.12 91 MET A O 1
ATOM 740 N N . PHE A 1 92 ? 28.466 3.674 -5.934 1.00 76.56 92 PHE A N 1
ATOM 741 C CA . PHE A 1 92 ? 27.450 4.498 -6.613 1.00 76.56 92 PHE A CA 1
ATOM 742 C C . PHE A 1 92 ? 26.147 3.738 -6.838 1.00 76.56 92 PHE A C 1
ATOM 744 O O . PHE A 1 92 ? 25.074 4.303 -6.627 1.00 76.56 92 PHE A O 1
ATOM 751 N N . ARG A 1 93 ? 26.216 2.451 -7.197 1.00 79.00 93 ARG A N 1
ATOM 752 C CA . ARG A 1 93 ? 25.029 1.590 -7.305 1.00 79.00 93 ARG A CA 1
ATOM 753 C C . ARG A 1 93 ? 24.329 1.425 -5.962 1.00 79.00 93 ARG A C 1
ATOM 755 O O . ARG A 1 93 ? 23.108 1.531 -5.918 1.00 79.00 93 ARG A O 1
ATOM 762 N N . MET A 1 94 ? 25.071 1.214 -4.875 1.00 80.88 94 MET A N 1
ATOM 763 C CA . MET A 1 94 ? 24.500 1.127 -3.526 1.00 80.88 94 MET A CA 1
ATOM 764 C C . MET A 1 94 ? 23.791 2.426 -3.132 1.00 80.88 94 MET A C 1
ATOM 766 O O . MET A 1 94 ? 22.634 2.383 -2.717 1.00 80.88 94 MET A O 1
ATOM 770 N N . LYS A 1 95 ? 24.427 3.585 -3.348 1.00 81.44 95 LYS A N 1
ATOM 771 C CA . LYS A 1 95 ? 23.806 4.896 -3.098 1.00 81.44 95 LYS A CA 1
ATOM 772 C C . LYS A 1 95 ? 22.554 5.104 -3.951 1.00 81.44 95 LYS A C 1
ATOM 774 O O . LYS A 1 95 ? 21.521 5.509 -3.430 1.00 81.44 95 LYS A O 1
ATOM 779 N N . ALA A 1 96 ? 22.615 4.790 -5.243 1.00 82.69 96 ALA A N 1
ATOM 780 C CA . ALA A 1 96 ? 21.479 4.924 -6.150 1.00 82.69 96 ALA A CA 1
ATOM 781 C C . ALA A 1 96 ? 20.310 3.993 -5.779 1.00 82.69 96 ALA A C 1
ATOM 783 O O . ALA A 1 96 ? 19.150 4.408 -5.813 1.00 82.69 96 ALA A O 1
ATOM 784 N N . ASN A 1 97 ? 20.607 2.759 -5.362 1.00 84.88 97 ASN A N 1
ATOM 785 C CA . ASN A 1 97 ? 19.612 1.821 -4.846 1.00 84.88 97 ASN A CA 1
ATOM 786 C C . ASN A 1 97 ? 18.965 2.336 -3.558 1.00 84.88 97 ASN A C 1
ATOM 788 O O . ASN A 1 97 ? 17.744 2.294 -3.449 1.00 84.88 97 ASN A O 1
ATOM 792 N N . ALA A 1 98 ? 19.750 2.871 -2.616 1.00 85.44 98 ALA A N 1
ATOM 793 C CA . ALA A 1 98 ? 19.216 3.472 -1.395 1.00 85.44 98 ALA A CA 1
ATOM 794 C C . ALA A 1 98 ? 18.257 4.630 -1.720 1.00 85.44 98 ALA A C 1
ATOM 796 O O . ALA A 1 98 ? 17.115 4.623 -1.263 1.00 85.44 98 ALA A O 1
ATOM 797 N N . LYS A 1 99 ? 18.661 5.554 -2.606 1.00 86.31 99 LYS A N 1
ATOM 798 C CA . LYS A 1 99 ? 17.808 6.659 -3.085 1.00 86.31 99 LYS A CA 1
ATOM 799 C C . LYS A 1 99 ? 16.480 6.153 -3.655 1.00 86.31 99 LYS A C 1
ATOM 801 O O . LYS A 1 99 ? 15.412 6.622 -3.263 1.00 86.31 99 LYS A O 1
ATOM 806 N N . LYS A 1 100 ? 16.546 5.163 -4.551 1.00 88.38 100 LYS A N 1
ATOM 807 C CA . LYS A 1 100 ? 15.367 4.549 -5.171 1.00 88.38 100 LYS A CA 1
ATOM 808 C C . LYS A 1 100 ? 14.450 3.902 -4.132 1.00 88.38 100 LYS A C 1
ATOM 810 O O . LYS A 1 100 ? 13.242 4.106 -4.188 1.00 88.38 100 LYS A O 1
ATOM 815 N N . ASN A 1 101 ? 15.016 3.133 -3.205 1.00 89.12 101 ASN A N 1
ATOM 816 C CA . ASN A 1 101 ? 14.258 2.393 -2.200 1.00 89.12 101 ASN A CA 1
ATOM 817 C C . ASN A 1 101 ? 13.544 3.334 -1.227 1.00 89.12 101 ASN A C 1
ATOM 819 O O . ASN A 1 101 ? 12.366 3.130 -0.947 1.00 89.12 101 ASN A O 1
ATOM 823 N N . VAL A 1 102 ? 14.216 4.382 -0.743 1.00 90.75 102 VAL A N 1
ATOM 824 C CA . VAL A 1 102 ? 13.580 5.357 0.155 1.00 90.75 102 VAL A CA 1
ATOM 825 C C . VAL A 1 102 ? 12.473 6.122 -0.567 1.00 90.75 102 VAL A C 1
ATOM 827 O O . VAL A 1 102 ? 11.382 6.251 -0.019 1.00 90.75 102 VAL A O 1
ATOM 830 N N . LEU A 1 103 ? 12.690 6.544 -1.819 1.00 91.75 103 LEU A N 1
ATOM 831 C CA . LEU A 1 103 ? 11.652 7.231 -2.595 1.00 91.75 103 LEU A CA 1
ATOM 832 C C . LEU A 1 103 ? 10.429 6.331 -2.837 1.00 91.75 103 LEU A C 1
ATOM 834 O O . LEU A 1 103 ? 9.293 6.789 -2.739 1.00 91.75 103 LEU A O 1
ATOM 838 N N . ASP A 1 104 ? 10.654 5.051 -3.138 1.00 92.00 104 ASP A N 1
ATOM 839 C CA . ASP A 1 104 ? 9.592 4.054 -3.319 1.00 92.00 104 ASP A CA 1
ATOM 840 C C . ASP A 1 104 ? 8.774 3.853 -2.032 1.00 92.00 104 ASP A C 1
ATOM 842 O O . ASP A 1 104 ? 7.543 3.846 -2.076 1.00 92.00 104 ASP A O 1
ATOM 846 N N . ARG A 1 105 ? 9.444 3.785 -0.873 1.00 93.88 105 ARG A N 1
ATOM 847 C CA . ARG A 1 105 ? 8.787 3.704 0.441 1.00 93.88 105 ARG A CA 1
ATOM 848 C C . ARG A 1 105 ? 7.978 4.957 0.764 1.00 93.88 105 ARG A C 1
ATOM 850 O O . ARG A 1 105 ? 6.842 4.822 1.205 1.00 93.88 105 ARG A O 1
ATOM 857 N N . VAL A 1 106 ? 8.520 6.153 0.516 1.00 94.69 106 VAL A N 1
ATOM 858 C CA . VAL A 1 106 ? 7.805 7.424 0.735 1.00 94.69 106 VAL A CA 1
ATOM 859 C C . VAL A 1 106 ? 6.551 7.495 -0.137 1.00 94.69 106 VAL A C 1
ATOM 861 O O . VAL A 1 106 ? 5.478 7.805 0.370 1.00 94.69 106 VAL A O 1
ATOM 864 N N . LYS A 1 107 ? 6.638 7.130 -1.424 1.00 94.31 107 LYS A N 1
ATOM 865 C CA . LYS A 1 107 ? 5.463 7.066 -2.315 1.00 94.31 107 LYS A CA 1
ATOM 866 C C . LYS A 1 107 ? 4.410 6.088 -1.795 1.00 94.31 107 LYS A C 1
ATOM 868 O O . LYS A 1 107 ? 3.247 6.458 -1.669 1.00 94.31 107 LYS A O 1
ATOM 873 N N . SER A 1 108 ? 4.832 4.888 -1.397 1.00 94.75 108 SER A N 1
ATOM 874 C CA . SER A 1 108 ? 3.926 3.904 -0.799 1.00 94.75 108 SER A CA 1
ATOM 875 C C . SER A 1 108 ? 3.269 4.399 0.493 1.00 94.75 108 SER A C 1
ATOM 877 O O . SER A 1 108 ? 2.095 4.113 0.716 1.00 94.75 108 SER A O 1
ATOM 879 N N . ALA A 1 109 ? 4.012 5.112 1.342 1.00 95.75 109 ALA A N 1
ATOM 880 C CA . ALA A 1 109 ? 3.510 5.685 2.586 1.00 95.75 109 ALA A CA 1
ATOM 881 C C . ALA A 1 109 ? 2.460 6.774 2.324 1.00 95.75 109 ALA A C 1
ATOM 883 O O . ALA A 1 109 ? 1.418 6.785 2.976 1.00 95.75 109 ALA A O 1
ATOM 884 N N . ILE A 1 110 ? 2.702 7.657 1.348 1.00 96.06 110 ILE A N 1
ATOM 885 C CA . ILE A 1 110 ? 1.758 8.708 0.934 1.00 96.06 110 ILE A CA 1
ATOM 886 C C . ILE A 1 110 ? 0.423 8.093 0.518 1.00 96.06 110 ILE A C 1
ATOM 888 O O . ILE A 1 110 ? -0.627 8.514 0.998 1.00 96.06 110 ILE A O 1
ATOM 892 N N . ASP A 1 111 ? 0.455 7.082 -0.349 1.00 95.06 111 ASP A N 1
ATOM 893 C CA . ASP A 1 111 ? -0.772 6.463 -0.851 1.00 95.06 111 ASP A CA 1
ATOM 894 C C . ASP A 1 111 ? -1.525 5.711 0.252 1.00 95.06 111 ASP A C 1
ATOM 896 O O . ASP A 1 111 ? -2.751 5.786 0.316 1.00 95.06 111 ASP A O 1
ATOM 900 N N . ALA A 1 112 ? -0.812 5.072 1.185 1.00 95.56 112 ALA A N 1
ATOM 901 C CA . ALA A 1 112 ? -1.417 4.464 2.368 1.00 95.56 112 ALA A CA 1
ATOM 902 C C . ALA A 1 112 ? -2.134 5.499 3.259 1.00 95.56 112 ALA A C 1
ATOM 904 O O . ALA A 1 112 ? -3.266 5.260 3.680 1.00 95.56 112 ALA A O 1
ATOM 905 N N . HIS A 1 113 ? -1.525 6.666 3.501 1.00 95.75 113 HIS A N 1
ATOM 906 C CA . HIS A 1 113 ? -2.158 7.742 4.275 1.00 95.75 113 HIS A CA 1
ATOM 907 C C . HIS A 1 113 ? -3.385 8.319 3.562 1.00 95.75 113 HIS A C 1
ATOM 909 O O . HIS A 1 113 ? -4.413 8.528 4.201 1.00 95.75 113 HIS A O 1
ATOM 915 N N . LYS A 1 114 ? -3.321 8.512 2.239 1.00 94.94 114 LYS A N 1
ATOM 916 C CA . LYS A 1 114 ? -4.475 8.966 1.444 1.00 94.94 114 LYS A CA 1
ATOM 917 C C . LYS A 1 114 ? -5.656 8.003 1.534 1.00 94.94 114 LYS A C 1
ATOM 919 O O . LYS A 1 114 ? -6.789 8.452 1.673 1.00 94.94 114 LYS A O 1
ATOM 924 N N . ILE A 1 115 ? -5.401 6.693 1.486 1.00 94.00 115 ILE A N 1
ATOM 925 C CA . ILE A 1 115 ? -6.444 5.671 1.669 1.00 94.00 115 ILE A CA 1
ATOM 926 C C . ILE A 1 115 ? -7.070 5.793 3.065 1.00 94.00 115 ILE A C 1
ATOM 928 O O . ILE A 1 115 ? -8.294 5.809 3.185 1.00 94.00 115 ILE A O 1
ATOM 932 N N . ALA A 1 116 ? -6.246 5.904 4.112 1.00 94.12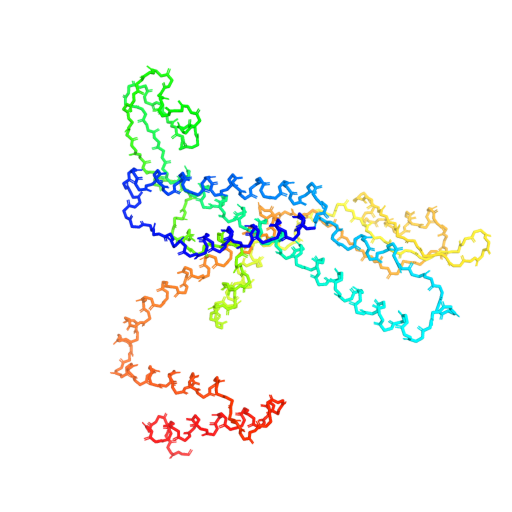 116 ALA A N 1
ATOM 933 C CA . ALA A 1 116 ? -6.726 6.017 5.489 1.00 94.12 116 ALA A CA 1
ATOM 934 C C . ALA A 1 116 ? -7.596 7.268 5.697 1.00 94.12 116 ALA A C 1
ATOM 936 O O . ALA A 1 116 ? -8.706 7.169 6.219 1.00 94.12 116 ALA A O 1
ATOM 937 N N . ILE A 1 117 ? -7.121 8.427 5.233 1.00 93.62 117 ILE A N 1
ATOM 938 C CA . ILE A 1 117 ? -7.847 9.702 5.291 1.00 93.62 117 ILE A CA 1
ATOM 939 C C . ILE A 1 117 ? -9.160 9.604 4.515 1.00 93.62 117 ILE A C 1
ATOM 941 O O . ILE A 1 117 ? -10.201 9.956 5.059 1.00 93.62 117 ILE A O 1
ATOM 945 N N . GLY A 1 118 ? -9.150 9.041 3.303 1.00 91.88 118 GLY A N 1
ATOM 946 C CA . GLY A 1 118 ? -10.365 8.873 2.503 1.00 91.88 118 GLY A CA 1
ATOM 947 C C . GLY A 1 118 ? -11.436 8.024 3.199 1.00 91.88 118 GLY A C 1
ATOM 948 O O . GLY A 1 118 ? -12.618 8.360 3.147 1.00 91.88 118 GLY A O 1
ATOM 949 N N . HIS A 1 119 ? -11.043 6.959 3.908 1.00 92.00 119 HIS A N 1
ATOM 950 C CA . HIS A 1 119 ? -11.988 6.171 4.706 1.00 92.00 119 HIS A CA 1
ATOM 951 C C . HIS A 1 119 ? -12.530 6.934 5.917 1.00 92.00 119 HIS A C 1
ATOM 953 O O . HIS A 1 119 ? -13.714 6.798 6.226 1.00 92.00 119 HIS A O 1
ATOM 959 N N . LEU A 1 120 ? -11.707 7.755 6.574 1.00 90.38 120 LEU A N 1
ATOM 960 C CA . LEU A 1 120 ? -12.165 8.618 7.663 1.00 90.38 120 LEU A CA 1
ATOM 961 C C . LEU A 1 120 ? -13.151 9.673 7.143 1.00 90.38 120 LEU A C 1
ATOM 963 O O . LEU A 1 120 ? -14.259 9.767 7.662 1.00 90.38 120 LEU A O 1
ATOM 967 N N . GLU A 1 121 ? -12.822 10.396 6.072 1.00 89.31 121 GLU A N 1
ATOM 968 C CA . GLU A 1 121 ? -13.707 11.420 5.491 1.00 89.31 121 GLU A CA 1
ATOM 969 C C . GLU A 1 121 ? -15.076 10.868 5.081 1.00 89.31 121 GLU A C 1
ATOM 971 O O . GLU A 1 121 ? -16.091 11.549 5.219 1.00 89.31 121 GLU A O 1
ATOM 976 N N . GLN A 1 122 ? -15.122 9.627 4.595 1.00 87.81 122 GLN A N 1
ATOM 977 C CA . GLN A 1 122 ? -16.382 8.965 4.261 1.00 87.81 122 GLN A CA 1
ATOM 978 C C . GLN A 1 122 ? -17.148 8.476 5.494 1.00 87.81 122 GLN A C 1
ATOM 980 O O . GLN A 1 122 ? -18.378 8.422 5.457 1.00 87.81 122 GLN A O 1
ATOM 985 N N . CYS A 1 123 ? -16.447 8.133 6.576 1.00 87.25 123 CYS A N 1
ATOM 986 C CA . CYS A 1 123 ? -17.048 7.623 7.803 1.00 87.25 123 CYS A CA 1
ATOM 987 C C . CYS A 1 123 ? -17.810 8.699 8.578 1.00 87.25 123 CYS A C 1
ATOM 989 O O . CYS A 1 123 ? -18.906 8.438 9.070 1.00 87.25 123 CYS A O 1
ATOM 991 N N . GLY A 1 124 ? -17.237 9.891 8.738 1.00 85.50 124 GLY A N 1
ATOM 992 C CA . GLY A 1 124 ? -17.757 10.902 9.656 1.00 85.50 124 GLY A CA 1
ATOM 993 C C . GLY A 1 124 ? -17.828 12.287 9.032 1.00 85.50 124 GLY A C 1
ATOM 994 O O . GLY A 1 124 ? -16.904 12.717 8.348 1.00 85.50 124 GLY A O 1
ATOM 995 N N . TYR A 1 125 ? -18.910 13.013 9.311 1.00 87.19 125 TYR A N 1
ATOM 996 C CA . TYR A 1 125 ? -19.032 14.425 8.958 1.00 87.19 125 TYR A CA 1
ATOM 997 C C . TYR A 1 125 ? -19.497 15.253 10.154 1.00 87.19 125 TYR A C 1
ATOM 999 O O . TYR A 1 125 ? -20.181 14.769 11.061 1.00 87.19 125 TYR A O 1
ATOM 1007 N N . LEU A 1 126 ? -19.147 16.534 10.132 1.00 85.75 126 LEU A N 1
ATOM 1008 C CA . LEU A 1 126 ? -19.572 17.506 11.127 1.00 85.75 126 LEU A CA 1
ATOM 1009 C C . LEU A 1 126 ? -20.803 18.244 10.631 1.00 85.75 126 LEU A C 1
ATOM 1011 O O . LEU A 1 126 ? -20.848 18.705 9.491 1.00 85.75 126 LEU A O 1
ATOM 1015 N N . LYS A 1 127 ? -21.816 18.366 11.483 1.00 86.25 127 LYS A N 1
ATOM 1016 C CA . LYS A 1 127 ? -23.015 19.150 11.205 1.00 86.25 127 LYS A CA 1
ATOM 1017 C C . LYS A 1 127 ? -23.042 20.350 12.141 1.00 86.25 127 LYS A C 1
ATOM 1019 O O . LYS A 1 127 ? -23.019 20.180 13.350 1.00 86.25 127 LYS A O 1
ATOM 1024 N N . CYS A 1 128 ? -23.092 21.558 11.588 1.00 84.25 128 CYS A N 1
ATOM 1025 C CA . CYS A 1 128 ? -23.275 22.755 12.409 1.00 84.25 128 CYS A CA 1
ATOM 1026 C C . CYS A 1 128 ? -24.696 22.778 12.981 1.00 84.25 128 CYS A C 1
ATOM 1028 O O . CYS A 1 128 ? -25.655 22.575 12.232 1.00 84.25 128 CYS A O 1
ATOM 1030 N N . ASP A 1 129 ? -24.842 23.069 14.270 1.00 81.88 129 ASP A N 1
ATOM 1031 C CA . ASP A 1 129 ? -26.158 23.054 14.916 1.00 81.88 129 ASP A CA 1
ATOM 1032 C C . ASP A 1 129 ? -27.021 24.264 14.517 1.00 81.88 129 ASP A C 1
ATOM 1034 O O . ASP A 1 129 ? -28.239 24.146 14.423 1.00 81.88 129 ASP A O 1
ATOM 1038 N N . SER A 1 130 ? -26.399 25.401 14.181 1.00 80.00 130 SER A N 1
ATOM 1039 C CA . SER A 1 130 ? -27.120 26.627 13.805 1.00 80.00 130 SER A CA 1
ATOM 1040 C C . SER A 1 130 ? -27.549 26.657 12.336 1.00 80.00 130 SER A C 1
ATOM 1042 O O . SER A 1 130 ? -28.674 27.033 12.024 1.00 80.00 130 SER A O 1
ATOM 1044 N N . CYS A 1 131 ? -26.660 26.286 11.406 1.00 82.19 131 CYS A N 1
ATOM 1045 C CA . CYS A 1 131 ? -26.937 26.389 9.964 1.00 82.19 131 CYS A CA 1
ATOM 1046 C C . CYS A 1 131 ? -27.147 25.039 9.266 1.00 82.19 131 CYS A C 1
ATOM 1048 O O . CYS A 1 131 ? -27.370 25.006 8.057 1.00 82.19 131 CYS A O 1
ATOM 1050 N N . TYR A 1 132 ? -27.028 23.927 10.001 1.00 80.44 132 TYR A N 1
ATOM 1051 C CA . TYR A 1 132 ? -27.192 22.550 9.522 1.00 80.44 132 TYR A CA 1
ATOM 1052 C C . TYR A 1 132 ? -26.327 22.139 8.320 1.00 80.44 132 TYR A C 1
ATOM 1054 O O . TYR A 1 132 ? -26.507 21.036 7.791 1.00 80.44 132 TYR A O 1
ATOM 1062 N N . LYS A 1 133 ? -25.358 22.973 7.921 1.00 83.44 133 LYS A N 1
ATOM 1063 C CA . LYS A 1 133 ? -24.370 22.649 6.891 1.00 83.44 133 LYS A CA 1
ATOM 1064 C C . LYS A 1 133 ? -23.491 21.494 7.360 1.00 83.44 133 LYS A C 1
ATOM 1066 O O . LYS A 1 133 ? -23.126 21.418 8.537 1.00 83.44 133 LYS A O 1
ATOM 1071 N N . LYS A 1 134 ? -23.181 20.604 6.417 1.00 85.56 134 LYS A N 1
ATOM 1072 C CA . LYS A 1 134 ? -22.267 19.479 6.605 1.00 85.56 134 LYS A CA 1
ATOM 1073 C C . LYS A 1 134 ? -20.861 19.909 6.201 1.00 85.56 134 LYS A C 1
ATOM 1075 O O . LYS A 1 134 ? -20.715 20.575 5.181 1.00 85.56 134 LYS A O 1
ATOM 1080 N N . TYR A 1 135 ? -19.873 19.502 6.980 1.00 82.75 135 TYR A N 1
ATOM 1081 C CA . TYR A 1 135 ? -18.459 19.743 6.731 1.00 82.75 135 TYR A CA 1
ATOM 1082 C C . TYR A 1 135 ? -17.698 18.424 6.844 1.00 82.75 135 TYR A C 1
ATOM 1084 O O . TYR A 1 135 ? -17.950 17.639 7.765 1.00 82.75 135 TYR A O 1
ATOM 1092 N N . SER A 1 136 ? -16.766 18.186 5.923 1.00 82.94 136 SER A N 1
ATOM 1093 C CA . SER A 1 136 ? -15.714 17.188 6.124 1.00 82.94 136 SER A CA 1
ATOM 1094 C C . SER A 1 136 ? -14.690 17.713 7.136 1.00 82.94 136 SER A C 1
ATOM 1096 O O . SER A 1 136 ? -14.618 18.916 7.407 1.00 82.94 136 SER A O 1
ATOM 1098 N N . LEU A 1 137 ? -13.864 16.824 7.691 1.00 83.88 137 LEU A N 1
ATOM 1099 C CA . LEU A 1 137 ? -12.789 17.251 8.591 1.00 83.88 137 LEU A CA 1
ATOM 1100 C C . LEU A 1 137 ? -11.719 18.085 7.878 1.00 83.88 137 LEU A C 1
ATOM 1102 O O . LEU A 1 137 ? -11.189 19.015 8.480 1.00 83.88 137 LEU A O 1
ATOM 1106 N N . SER A 1 138 ? -11.442 17.807 6.603 1.00 83.00 138 SER A N 1
ATOM 1107 C CA . SER A 1 138 ? -10.568 18.635 5.765 1.00 83.00 138 SER A CA 1
ATOM 1108 C C . SER A 1 138 ? -11.069 20.078 5.678 1.00 83.00 138 SER A C 1
ATOM 1110 O O . SER A 1 138 ? -10.325 21.017 5.964 1.00 83.00 138 SER A O 1
ATOM 1112 N N . GLU A 1 139 ? -12.350 20.275 5.361 1.00 82.31 139 GLU A N 1
ATOM 1113 C CA . GLU A 1 139 ? -12.955 21.609 5.306 1.00 82.31 139 GLU A CA 1
ATOM 1114 C C . GLU A 1 139 ? -12.977 22.301 6.671 1.00 82.31 139 GLU A C 1
ATOM 1116 O O . GLU A 1 139 ? -12.774 23.514 6.758 1.00 82.31 139 GLU A O 1
ATOM 1121 N N . PHE A 1 140 ? -13.235 21.535 7.731 1.00 82.25 140 PHE A N 1
ATOM 1122 C CA . PHE A 1 140 ? -13.259 22.037 9.099 1.00 82.25 140 PHE A CA 1
ATOM 1123 C C . PHE A 1 140 ? -11.880 22.542 9.541 1.00 82.25 140 PHE A C 1
ATOM 1125 O O . PHE A 1 140 ? -11.770 23.642 10.089 1.00 82.25 140 PHE A O 1
ATOM 1132 N N . ARG A 1 141 ? -10.824 21.786 9.219 1.00 82.38 141 ARG A N 1
ATOM 1133 C CA . ARG A 1 141 ? -9.432 22.155 9.489 1.00 82.38 141 ARG A CA 1
ATOM 1134 C C . ARG A 1 141 ? -9.029 23.425 8.738 1.00 82.38 141 ARG A C 1
ATOM 1136 O O . ARG A 1 141 ? -8.478 24.342 9.339 1.00 82.38 141 ARG A O 1
ATOM 1143 N N . LEU A 1 142 ? -9.351 23.513 7.444 1.00 81.62 142 LEU A N 1
ATOM 1144 C CA . LEU A 1 142 ? -9.022 24.676 6.605 1.00 81.62 142 LEU A CA 1
ATOM 1145 C C . LEU A 1 142 ? -9.709 25.969 7.068 1.00 81.62 142 LEU A C 1
ATOM 1147 O O . LEU A 1 142 ? -9.169 27.056 6.881 1.00 81.62 142 LEU A O 1
ATOM 1151 N N . LYS A 1 143 ? -10.894 25.866 7.679 1.00 77.12 143 LYS A N 1
ATOM 1152 C CA . LYS A 1 143 ? -11.660 27.015 8.191 1.00 77.12 143 LYS A CA 1
ATOM 1153 C C . LYS A 1 143 ? -11.308 27.405 9.628 1.00 77.12 143 LYS A C 1
ATOM 1155 O O . LYS A 1 143 ? -11.971 28.276 10.188 1.00 77.12 143 LYS A O 1
ATOM 1160 N N . GLY A 1 144 ? -10.295 26.777 10.228 1.00 75.19 144 GLY A N 1
ATOM 1161 C CA . GLY A 1 144 ? -9.886 27.068 11.601 1.00 75.19 144 GLY A CA 1
ATOM 1162 C C . GLY A 1 144 ? -10.982 26.755 12.619 1.00 75.19 144 GLY A C 1
ATOM 1163 O O . GLY A 1 144 ? -11.179 27.525 13.552 1.00 75.19 144 GLY A O 1
ATOM 1164 N N . GLU A 1 145 ? -11.718 25.659 12.406 1.00 76.25 145 GLU A N 1
ATOM 1165 C CA . GLU A 1 145 ? -12.726 25.131 13.340 1.00 76.25 145 GLU A CA 1
ATOM 1166 C C . GLU A 1 145 ? -13.975 26.013 13.528 1.00 76.25 145 GLU A C 1
ATOM 1168 O O . GLU A 1 145 ? -14.775 25.804 14.438 1.00 76.25 145 GLU A O 1
ATOM 1173 N N . LYS A 1 146 ? -14.194 26.973 12.622 1.00 77.44 146 LYS A N 1
ATOM 1174 C CA . LYS A 1 146 ? -15.353 27.873 12.646 1.00 77.44 146 LYS A CA 1
ATOM 1175 C C . LYS A 1 146 ? -16.313 27.591 11.505 1.00 77.44 146 LYS A C 1
ATOM 1177 O O . LYS A 1 146 ? -15.925 27.349 10.359 1.00 77.44 146 LYS A O 1
ATOM 1182 N N . CYS A 1 147 ? -17.609 27.664 11.800 1.00 74.94 147 CYS A N 1
ATOM 1183 C CA . CYS A 1 147 ? -18.618 27.585 10.757 1.00 74.94 147 CYS A CA 1
ATOM 1184 C C . CYS A 1 147 ? -18.644 28.878 9.930 1.00 74.94 147 CYS A C 1
ATOM 1186 O O . CYS A 1 147 ? -18.386 29.966 10.437 1.00 74.94 147 CYS A O 1
ATOM 1188 N N . SER A 1 148 ? -19.103 28.793 8.677 1.00 72.75 148 SER A N 1
ATOM 1189 C CA . SER A 1 148 ? -19.403 29.980 7.856 1.00 72.75 148 SER A CA 1
ATOM 1190 C C . SER A 1 148 ? -20.451 30.927 8.468 1.00 72.75 148 SER A C 1
ATOM 1192 O O . SER A 1 148 ? -20.595 32.044 7.993 1.00 72.75 148 SER A O 1
ATOM 1194 N N . CYS A 1 149 ? -21.194 30.484 9.489 1.00 73.44 149 CYS A N 1
ATOM 1195 C CA . CYS A 1 149 ? -22.133 31.318 10.245 1.00 73.44 149 CYS A CA 1
ATOM 1196 C C . CYS A 1 149 ? -21.549 31.891 11.552 1.00 73.44 149 CYS A C 1
ATOM 1198 O O . CYS A 1 149 ? -22.284 32.517 12.305 1.00 73.44 149 CYS A O 1
ATOM 1200 N N . GLY A 1 150 ? -20.263 31.664 11.848 1.00 70.38 150 GLY A N 1
ATOM 1201 C CA . GLY A 1 150 ? -19.597 32.155 13.062 1.00 70.38 150 GLY A CA 1
ATOM 1202 C C . GLY A 1 150 ? -19.819 31.313 14.323 1.00 70.38 150 GLY A C 1
ATOM 1203 O O . GLY A 1 150 ? -19.179 31.579 15.333 1.00 70.38 150 GLY A O 1
ATOM 1204 N N . HIS A 1 151 ? -20.676 30.286 14.277 1.00 73.62 151 HIS A N 1
ATOM 1205 C CA . HIS A 1 151 ? -20.872 29.357 15.394 1.00 73.62 151 HIS A CA 1
ATOM 1206 C C . HIS A 1 151 ? -19.812 28.248 15.447 1.00 73.62 151 HIS A C 1
ATOM 1208 O O . HIS A 1 151 ? -19.382 27.730 14.412 1.00 73.62 151 HIS A O 1
ATOM 1214 N N . GLU A 1 152 ? -19.457 27.862 16.673 1.00 75.19 152 GLU A N 1
ATOM 1215 C CA . GLU A 1 152 ? -18.425 26.864 16.998 1.00 75.19 152 GLU A CA 1
ATOM 1216 C C . GLU A 1 152 ? -19.016 25.515 17.452 1.00 75.19 152 GLU A C 1
ATOM 1218 O O . GLU A 1 152 ? -18.285 24.546 17.631 1.00 75.19 152 GLU A O 1
ATOM 1223 N N . ASN A 1 153 ? -20.345 25.413 17.584 1.00 79.00 153 ASN A N 1
ATOM 1224 C CA . ASN A 1 153 ? -21.006 24.172 17.990 1.00 79.00 153 ASN A CA 1
ATOM 1225 C C . ASN A 1 153 ? -21.305 23.274 16.780 1.00 79.00 153 ASN A C 1
ATOM 1227 O O . ASN A 1 153 ? -22.042 23.653 15.855 1.00 79.00 153 ASN A O 1
ATOM 1231 N N . PHE A 1 154 ? -20.733 22.069 16.812 1.00 81.50 154 PHE A N 1
ATOM 1232 C CA . PHE A 1 154 ? -20.905 21.033 15.802 1.00 81.50 154 PHE A CA 1
ATOM 1233 C C . PHE A 1 154 ? -21.308 19.708 16.443 1.00 81.50 154 PHE A C 1
ATOM 1235 O O . PHE A 1 154 ? -20.720 19.273 17.431 1.00 81.50 154 PHE A O 1
ATOM 1242 N N . SER A 1 155 ? -22.246 19.016 15.805 1.00 82.44 155 SER A N 1
ATOM 1243 C CA . SER A 1 155 ? -22.563 17.623 16.085 1.00 82.44 155 SER A CA 1
ATOM 1244 C C . SER A 1 155 ? -21.822 16.703 15.110 1.00 82.44 155 SER A C 1
ATOM 1246 O O . SER A 1 155 ? -21.974 16.801 13.887 1.00 82.44 155 SER A O 1
ATOM 1248 N N . PHE A 1 156 ? -21.010 15.791 15.647 1.00 85.75 156 PHE A N 1
ATOM 1249 C CA . PHE A 1 156 ? -20.359 14.739 14.866 1.00 85.75 156 PHE A CA 1
ATOM 1250 C C . PHE A 1 156 ? -21.363 13.633 14.538 1.00 85.75 156 PHE A C 1
ATOM 1252 O O . PHE A 1 156 ? -22.088 13.158 15.415 1.00 85.75 156 PHE A O 1
ATOM 1259 N N . LYS A 1 157 ? -21.440 13.240 13.263 1.00 84.94 157 LYS A N 1
ATOM 1260 C CA . LYS A 1 157 ? -22.328 12.169 12.804 1.00 84.94 157 LYS A CA 1
ATOM 1261 C C . LYS A 1 157 ? -21.572 11.175 11.940 1.00 84.94 157 LYS A C 1
ATOM 1263 O O . LYS A 1 157 ? -20.884 11.558 10.996 1.00 84.94 157 LYS A O 1
ATOM 1268 N N . ILE A 1 158 ? -21.780 9.896 12.235 1.00 85.19 158 ILE A N 1
ATOM 1269 C CA . ILE A 1 158 ? -21.258 8.779 11.451 1.00 85.19 158 ILE A CA 1
ATOM 1270 C C . ILE A 1 158 ? -22.226 8.489 10.304 1.00 85.19 158 ILE A C 1
ATOM 1272 O O . ILE A 1 158 ? -23.433 8.322 10.508 1.00 85.19 158 ILE A O 1
ATOM 1276 N N . ASN A 1 159 ? -21.698 8.441 9.089 1.00 84.75 159 ASN A N 1
ATOM 1277 C CA . ASN A 1 159 ? -22.454 8.200 7.876 1.00 84.75 159 ASN A CA 1
ATOM 1278 C C . ASN A 1 159 ? -22.568 6.700 7.586 1.00 84.75 159 ASN A C 1
ATOM 1280 O O . ASN A 1 159 ? -21.799 6.166 6.798 1.00 84.75 159 ASN A O 1
ATOM 1284 N N . LYS A 1 160 ? -23.547 6.022 8.193 1.00 79.00 160 LYS A N 1
ATOM 1285 C CA . LYS A 1 160 ? -23.727 4.562 8.055 1.00 79.00 160 LYS A CA 1
ATOM 1286 C C . LYS A 1 160 ? -23.983 4.079 6.617 1.00 79.00 160 LYS A C 1
ATOM 1288 O O . LYS A 1 160 ? -23.737 2.912 6.335 1.00 79.00 160 LYS A O 1
ATOM 1293 N N . ASP A 1 161 ? -24.445 4.958 5.728 1.00 79.44 161 ASP A N 1
ATOM 1294 C CA . ASP A 1 161 ? -24.760 4.620 4.334 1.00 79.44 161 ASP A CA 1
ATOM 1295 C C . ASP A 1 161 ? -23.542 4.734 3.399 1.00 79.44 161 ASP A C 1
ATOM 1297 O O . ASP A 1 161 ? -23.591 4.299 2.246 1.00 79.44 161 ASP A O 1
ATOM 1301 N N . ALA A 1 162 ? -22.438 5.329 3.865 1.00 80.94 162 ALA A N 1
ATOM 1302 C CA . ALA A 1 162 ? -21.225 5.472 3.070 1.00 80.94 162 ALA A CA 1
ATOM 1303 C C . ALA A 1 162 ? -20.401 4.179 3.016 1.00 80.94 162 ALA A C 1
ATOM 1305 O O . ALA A 1 162 ? -20.346 3.383 3.951 1.00 80.94 162 ALA A O 1
ATOM 1306 N N . THR A 1 163 ? -19.684 3.995 1.908 1.00 84.62 163 THR A N 1
ATOM 1307 C CA . THR A 1 163 ? -18.802 2.845 1.692 1.00 84.62 163 THR A CA 1
ATOM 1308 C C . THR A 1 163 ? -17.425 3.075 2.312 1.00 84.62 163 THR A C 1
ATOM 1310 O O . THR A 1 163 ? -16.476 3.390 1.601 1.00 84.62 163 THR A O 1
ATOM 1313 N N . TYR A 1 164 ? -17.292 2.892 3.625 1.00 88.12 164 TYR A N 1
ATOM 1314 C CA . TYR A 1 164 ? -16.004 2.982 4.320 1.00 88.12 164 TYR A CA 1
ATOM 1315 C C . TYR A 1 164 ? -15.640 1.682 5.051 1.00 88.12 164 TYR A C 1
ATOM 1317 O O . TYR A 1 164 ? -16.489 0.837 5.342 1.00 88.12 164 TYR A O 1
ATOM 1325 N N . ARG A 1 165 ? -14.341 1.515 5.315 1.00 88.44 165 ARG A N 1
ATOM 1326 C CA . ARG A 1 165 ? -13.769 0.423 6.111 1.00 88.44 165 ARG A CA 1
ATOM 1327 C C . ARG A 1 165 ? -12.676 1.004 6.995 1.00 88.44 165 ARG A C 1
ATOM 1329 O O . ARG A 1 165 ? -11.572 1.258 6.522 1.00 88.44 165 ARG A O 1
ATOM 1336 N N . LEU A 1 166 ? -12.998 1.274 8.257 1.00 90.12 166 LEU A N 1
ATOM 1337 C CA . LEU A 1 166 ? -12.008 1.786 9.210 1.00 90.12 166 LEU A CA 1
ATOM 1338 C C . LEU A 1 166 ? -11.061 0.680 9.668 1.00 90.12 166 LEU A C 1
ATOM 1340 O O . LEU A 1 166 ? -9.894 0.930 9.940 1.00 90.12 166 LEU A O 1
ATOM 1344 N N . GLU A 1 167 ? -11.548 -0.555 9.683 1.00 90.62 167 GLU A N 1
ATOM 1345 C CA . GLU A 1 167 ? -10.889 -1.721 10.262 1.00 90.62 167 GLU A CA 1
ATOM 1346 C C . GLU A 1 167 ? -9.598 -2.094 9.529 1.00 90.62 167 GLU A C 1
ATOM 1348 O O . GLU A 1 167 ? -8.717 -2.728 10.100 1.00 90.62 167 GLU A O 1
ATOM 1353 N N . ILE A 1 168 ? -9.452 -1.664 8.273 1.00 92.81 168 ILE A N 1
ATOM 1354 C CA . ILE A 1 168 ? -8.236 -1.892 7.490 1.00 92.81 168 ILE A CA 1
ATOM 1355 C C . ILE A 1 168 ? -7.127 -0.871 7.780 1.00 92.81 168 ILE A C 1
ATOM 1357 O O . ILE A 1 168 ? -5.981 -1.123 7.410 1.00 92.81 168 ILE A O 1
ATOM 1361 N N . ILE A 1 169 ? -7.434 0.267 8.419 1.00 93.12 169 ILE A N 1
ATOM 1362 C CA . ILE A 1 169 ? -6.483 1.373 8.635 1.00 93.12 169 ILE A CA 1
ATOM 1363 C C . ILE A 1 169 ? -5.229 0.932 9.413 1.00 93.12 169 ILE A C 1
ATOM 1365 O O . ILE A 1 169 ? -4.131 1.257 8.954 1.00 93.12 169 ILE A O 1
ATOM 1369 N N . PRO A 1 170 ? -5.329 0.166 10.520 1.00 91.88 170 PRO A N 1
ATOM 1370 C CA . PRO A 1 170 ? -4.161 -0.282 11.283 1.00 91.88 170 PRO A CA 1
ATOM 1371 C C . PRO A 1 170 ? -3.204 -1.164 10.474 1.00 91.88 170 PRO A C 1
ATOM 1373 O O . PRO A 1 170 ? -2.014 -1.217 10.766 1.00 91.88 170 PRO A O 1
ATOM 1376 N N . TYR A 1 171 ? -3.716 -1.833 9.438 1.00 92.44 171 TYR A N 1
ATOM 1377 C CA . TYR A 1 171 ? -2.966 -2.773 8.604 1.00 92.44 171 TYR A CA 1
ATOM 1378 C C . TYR A 1 171 ? -2.389 -2.141 7.332 1.00 92.44 171 TYR A C 1
ATOM 1380 O O . TYR A 1 171 ? -1.763 -2.831 6.522 1.00 92.44 171 TYR A O 1
ATOM 1388 N N . LEU A 1 172 ? -2.615 -0.844 7.107 1.00 94.19 172 LEU A N 1
ATOM 1389 C CA . LEU A 1 172 ? -2.042 -0.139 5.965 1.00 94.19 172 LEU A CA 1
ATOM 1390 C C . LEU A 1 172 ? -0.522 0.054 6.147 1.00 94.19 172 LEU A C 1
ATOM 1392 O O . LEU A 1 172 ? -0.058 0.329 7.254 1.00 94.19 172 LEU A O 1
ATOM 1396 N N . PRO A 1 173 ? 0.277 -0.005 5.063 1.00 94.00 173 PRO A N 1
ATOM 1397 C CA . PRO A 1 173 ? 1.722 0.234 5.102 1.00 94.00 173 PRO A CA 1
ATOM 1398 C C . PRO A 1 173 ? 2.052 1.732 5.248 1.00 94.00 173 PRO A C 1
ATOM 1400 O O . PRO A 1 173 ? 2.678 2.333 4.372 1.00 94.00 173 PRO A O 1
ATOM 1403 N N . LEU A 1 174 ? 1.636 2.359 6.351 1.00 93.69 174 LEU A N 1
ATOM 1404 C CA . LEU A 1 174 ? 1.769 3.804 6.582 1.00 93.69 174 LEU A CA 1
ATOM 1405 C C . LEU A 1 174 ? 3.231 4.268 6.627 1.00 93.69 174 LEU A C 1
ATOM 1407 O O . LEU A 1 174 ? 3.534 5.379 6.217 1.00 93.69 174 LEU A O 1
ATOM 1411 N N . SER A 1 175 ? 4.163 3.412 7.047 1.00 92.50 175 SER A N 1
ATOM 1412 C CA . SER A 1 175 ? 5.611 3.686 7.020 1.00 92.50 175 SER A CA 1
ATOM 1413 C C . SER A 1 175 ? 6.299 3.255 5.712 1.00 92.50 175 SER A C 1
ATOM 1415 O O . SER A 1 175 ? 7.533 3.199 5.620 1.00 92.50 175 SER A O 1
ATOM 1417 N N . GLY A 1 176 ? 5.519 2.879 4.693 1.00 89.75 176 GLY A N 1
ATOM 1418 C CA . GLY A 1 176 ? 6.030 2.351 3.428 1.00 89.75 176 GLY A CA 1
ATOM 1419 C C . GLY A 1 176 ? 6.688 0.973 3.558 1.00 89.75 176 GLY A C 1
ATOM 1420 O O . GLY A 1 176 ? 7.409 0.549 2.659 1.00 89.75 176 GLY A O 1
ATOM 1421 N N . ASN A 1 177 ? 6.467 0.255 4.662 1.00 90.94 177 ASN A N 1
ATOM 1422 C CA . ASN A 1 177 ? 7.009 -1.077 4.958 1.00 90.94 177 ASN A CA 1
ATOM 1423 C C . ASN A 1 177 ? 6.233 -2.221 4.270 1.00 90.94 177 ASN A C 1
ATOM 1425 O O . ASN A 1 177 ? 6.163 -3.333 4.787 1.00 90.94 177 ASN A O 1
ATOM 1429 N N . TYR A 1 178 ? 5.672 -1.976 3.082 1.00 90.62 178 TYR A N 1
ATOM 1430 C CA . TYR A 1 178 ? 4.789 -2.924 2.397 1.00 90.62 178 TYR A CA 1
ATOM 1431 C C . TYR A 1 178 ? 5.462 -4.273 2.087 1.00 90.62 178 TYR A C 1
ATOM 1433 O O . TYR A 1 178 ? 4.806 -5.307 2.128 1.00 90.62 178 TYR A O 1
ATOM 1441 N N . LEU A 1 179 ? 6.773 -4.291 1.810 1.00 89.69 179 LEU A N 1
ATOM 1442 C CA . LEU A 1 179 ? 7.523 -5.535 1.590 1.00 89.69 179 LEU A CA 1
ATOM 1443 C C . LEU A 1 179 ? 7.638 -6.377 2.865 1.00 89.69 179 LEU A C 1
ATOM 1445 O O . LEU A 1 179 ? 7.542 -7.600 2.790 1.00 89.69 179 LEU A O 1
ATOM 1449 N N . VAL A 1 180 ? 7.816 -5.720 4.014 1.00 90.00 180 VAL A N 1
ATOM 1450 C CA . VAL A 1 180 ? 7.915 -6.380 5.322 1.00 90.00 180 VAL A CA 1
ATOM 1451 C C . VAL A 1 180 ? 6.559 -6.979 5.681 1.00 90.00 180 VAL A C 1
ATOM 1453 O O . VAL A 1 180 ? 6.468 -8.189 5.866 1.00 90.00 180 VAL A O 1
ATOM 1456 N N . LEU A 1 181 ? 5.490 -6.180 5.609 1.00 90.25 181 LEU A N 1
ATOM 1457 C CA . LEU A 1 181 ? 4.126 -6.656 5.866 1.00 90.25 181 LEU A CA 1
ATOM 1458 C C . LEU A 1 181 ? 3.719 -7.796 4.921 1.00 90.25 181 LEU A C 1
ATOM 1460 O O . LEU A 1 181 ? 3.063 -8.745 5.332 1.00 90.25 181 LEU A O 1
ATOM 1464 N N . MET A 1 182 ? 4.144 -7.748 3.654 1.00 88.31 182 MET A N 1
ATOM 1465 C CA . MET A 1 182 ? 3.909 -8.837 2.701 1.00 88.31 182 MET A CA 1
ATOM 1466 C C . MET A 1 182 ? 4.670 -10.120 3.073 1.00 88.31 182 MET A C 1
ATOM 1468 O O . MET A 1 182 ? 4.177 -11.219 2.812 1.00 88.31 182 MET A O 1
ATOM 1472 N N . SER A 1 183 ? 5.864 -10.005 3.663 1.00 88.06 183 SER A N 1
ATOM 1473 C CA . SER A 1 183 ? 6.658 -11.159 4.103 1.00 88.06 183 SER A CA 1
ATOM 1474 C C . SER A 1 183 ? 6.070 -11.847 5.339 1.00 88.06 183 SER A C 1
ATOM 1476 O O . SER A 1 183 ? 6.133 -13.075 5.420 1.00 88.06 183 SER A O 1
ATOM 1478 N N . GLU A 1 184 ? 5.429 -11.074 6.220 1.00 89.06 184 GLU A N 1
ATOM 1479 C CA . GLU A 1 184 ? 4.761 -11.521 7.452 1.00 89.06 184 GLU A CA 1
ATOM 1480 C C . GLU A 1 184 ? 3.427 -12.245 7.205 1.00 89.06 184 GLU A C 1
ATOM 1482 O O . GLU A 1 184 ? 2.858 -12.835 8.124 1.00 89.06 184 GLU A O 1
ATOM 1487 N N . LEU A 1 185 ? 2.909 -12.216 5.972 1.00 89.44 185 LEU A N 1
ATOM 1488 C CA . LEU A 1 185 ? 1.710 -12.964 5.604 1.00 89.44 185 LEU A CA 1
ATOM 1489 C C . LEU A 1 185 ? 1.954 -14.474 5.679 1.00 89.44 185 LEU A C 1
ATOM 1491 O O . LEU A 1 185 ? 2.983 -14.982 5.214 1.00 89.44 185 LEU A O 1
ATOM 1495 N N . SER A 1 186 ? 0.945 -15.199 6.160 1.00 87.44 186 SER A N 1
ATOM 1496 C CA . SER A 1 186 ? 0.946 -16.661 6.178 1.00 87.44 186 SER A CA 1
ATOM 1497 C C . SER A 1 186 ? 0.955 -17.257 4.761 1.00 87.44 186 SER A C 1
ATOM 1499 O O . SER A 1 186 ? 0.701 -16.573 3.764 1.00 87.44 186 SER A O 1
ATOM 1501 N N . GLY A 1 187 ? 1.190 -18.569 4.639 1.00 85.31 187 GLY A N 1
ATOM 1502 C CA . GLY A 1 187 ? 1.143 -19.259 3.342 1.00 85.31 187 GLY A CA 1
ATOM 1503 C C . GLY A 1 187 ? -0.191 -19.069 2.602 1.00 85.31 187 GLY A C 1
ATOM 1504 O O . GLY A 1 187 ? -0.207 -18.804 1.397 1.00 85.31 187 GLY A O 1
ATOM 1505 N N . TYR A 1 188 ? -1.317 -19.119 3.325 1.00 86.06 188 TYR A N 1
ATOM 1506 C CA . TYR A 1 188 ? -2.632 -18.832 2.746 1.00 86.06 188 TYR A CA 1
ATOM 1507 C C . TYR A 1 188 ? -2.830 -17.329 2.496 1.00 86.06 188 TYR A C 1
ATOM 1509 O O . TYR A 1 18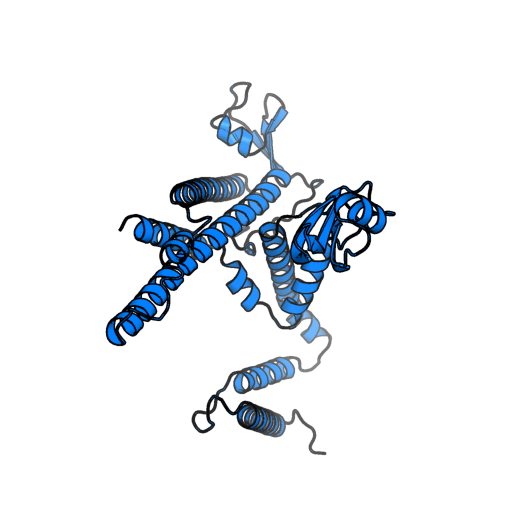8 ? -3.382 -16.963 1.456 1.00 86.06 188 TYR A O 1
ATOM 1517 N N . GLY A 1 189 ? -2.310 -16.459 3.367 1.00 89.44 189 GLY A N 1
ATOM 1518 C CA . GLY A 1 189 ? -2.310 -15.004 3.195 1.00 89.44 189 GLY A CA 1
ATOM 1519 C C . GLY A 1 189 ? -1.625 -14.565 1.902 1.00 89.44 189 GLY A C 1
ATOM 1520 O O . GLY A 1 189 ? -2.195 -13.801 1.127 1.00 89.44 189 GLY A O 1
ATOM 1521 N N . ARG A 1 190 ? -0.456 -15.129 1.576 1.00 89.69 190 ARG A N 1
ATOM 1522 C CA . ARG A 1 190 ? 0.266 -14.853 0.316 1.00 89.69 190 ARG A CA 1
ATOM 1523 C C . ARG A 1 190 ? -0.536 -15.254 -0.925 1.00 89.69 190 ARG A C 1
ATOM 1525 O O . ARG A 1 190 ? -0.515 -14.546 -1.935 1.00 89.69 190 ARG A O 1
ATOM 1532 N N . ASN A 1 191 ? -1.260 -16.371 -0.864 1.00 89.75 191 ASN A N 1
ATOM 1533 C CA . ASN A 1 191 ? -2.137 -16.805 -1.954 1.00 89.75 191 ASN A CA 1
ATOM 1534 C C . ASN A 1 191 ? -3.350 -15.877 -2.104 1.00 89.75 191 ASN A C 1
ATOM 1536 O O . ASN A 1 191 ? -3.689 -15.484 -3.223 1.00 89.75 191 ASN A O 1
ATOM 1540 N N . SER A 1 192 ? -3.967 -15.479 -0.992 1.00 92.12 192 SER A N 1
ATOM 1541 C CA . SER A 1 192 ? -5.063 -14.506 -0.974 1.00 92.12 192 SER A CA 1
ATOM 1542 C C . SER A 1 192 ? -4.619 -13.137 -1.486 1.00 92.12 192 SER A C 1
ATOM 1544 O O . SER A 1 192 ? -5.306 -12.547 -2.314 1.00 92.12 192 SER A O 1
ATOM 1546 N N . PHE A 1 193 ? -3.429 -12.675 -1.107 1.00 93.25 193 PHE A N 1
ATOM 1547 C CA . PHE A 1 193 ? -2.833 -11.432 -1.593 1.00 93.25 193 PHE A CA 1
ATOM 1548 C C . PHE A 1 193 ? -2.706 -11.405 -3.117 1.00 93.25 193 PHE A C 1
ATOM 1550 O O . PHE A 1 193 ? -3.150 -10.451 -3.755 1.00 93.25 193 PHE A O 1
ATOM 1557 N N . LYS A 1 194 ? -2.198 -12.484 -3.727 1.00 90.62 194 LYS A N 1
ATOM 1558 C CA . LYS A 1 194 ? -2.147 -12.614 -5.195 1.00 90.62 194 LYS A CA 1
ATOM 1559 C C . LYS A 1 194 ? -3.542 -12.544 -5.824 1.00 90.62 194 LYS A C 1
ATOM 1561 O O . LYS A 1 194 ? -3.715 -11.869 -6.837 1.00 90.62 194 LYS A O 1
ATOM 1566 N N . LYS A 1 195 ? -4.539 -13.208 -5.227 1.00 90.12 195 LYS A N 1
ATOM 1567 C CA . LYS A 1 195 ? -5.931 -13.174 -5.711 1.00 90.12 195 LYS A CA 1
ATOM 1568 C C . LYS A 1 195 ? -6.509 -11.758 -5.654 1.00 90.12 195 LYS A C 1
ATOM 1570 O O . LYS A 1 195 ? -7.009 -11.279 -6.668 1.00 90.12 195 LYS A O 1
ATOM 1575 N N . VAL A 1 196 ? -6.390 -11.076 -4.514 1.00 90.31 196 VAL A N 1
ATOM 1576 C CA . VAL A 1 196 ? -6.888 -9.703 -4.328 1.00 90.31 196 VAL A CA 1
ATOM 1577 C C . VAL A 1 196 ? -6.196 -8.742 -5.293 1.00 90.31 196 VAL A C 1
ATOM 1579 O O . VAL A 1 196 ? -6.870 -7.984 -5.987 1.00 90.31 196 VAL A O 1
ATOM 1582 N N . LEU A 1 197 ? -4.870 -8.821 -5.429 1.00 88.62 197 LEU A N 1
ATOM 1583 C CA . LEU A 1 197 ? -4.132 -8.007 -6.397 1.00 88.62 197 LEU A CA 1
ATOM 1584 C C . LEU A 1 197 ? -4.613 -8.211 -7.835 1.00 88.62 197 LEU A C 1
ATOM 1586 O O . LEU A 1 197 ? -4.738 -7.236 -8.575 1.00 88.62 197 LEU A O 1
ATOM 1590 N N . ASN A 1 198 ? -4.877 -9.454 -8.242 1.00 84.62 198 ASN A N 1
ATOM 1591 C CA . ASN A 1 198 ? -5.362 -9.751 -9.589 1.00 84.62 198 ASN A CA 1
ATOM 1592 C C . ASN A 1 198 ? -6.771 -9.192 -9.825 1.00 84.62 198 ASN A C 1
ATOM 1594 O O . ASN A 1 198 ? -7.024 -8.638 -10.894 1.00 84.62 198 ASN A O 1
ATOM 1598 N N . ILE A 1 199 ? -7.650 -9.258 -8.819 1.00 85.75 199 ILE A N 1
ATOM 1599 C CA . ILE A 1 199 ? -8.984 -8.638 -8.867 1.00 85.75 199 ILE A CA 1
ATOM 1600 C C . ILE A 1 199 ? -8.853 -7.120 -9.052 1.00 85.75 199 ILE A C 1
ATOM 1602 O O . ILE A 1 199 ? -9.462 -6.551 -9.958 1.00 85.75 199 ILE A O 1
ATOM 1606 N N . LEU A 1 200 ? -8.003 -6.469 -8.251 1.00 83.62 200 LEU A N 1
ATOM 1607 C CA . LEU A 1 200 ? -7.776 -5.022 -8.329 1.00 83.62 200 LEU A CA 1
ATOM 1608 C C . LEU A 1 200 ? -7.112 -4.590 -9.645 1.00 83.62 200 LEU A C 1
ATOM 1610 O O . LEU A 1 200 ? -7.317 -3.474 -10.110 1.00 83.62 200 LEU A O 1
ATOM 1614 N N . LYS A 1 201 ? -6.305 -5.461 -10.259 1.00 77.69 201 LYS A N 1
ATOM 1615 C CA . LYS A 1 201 ? -5.558 -5.172 -11.490 1.00 77.69 201 LYS A CA 1
ATOM 1616 C C . LYS A 1 201 ? -6.433 -5.124 -12.750 1.00 77.69 201 LYS A C 1
ATOM 1618 O O . LYS A 1 201 ? -5.892 -4.713 -13.771 1.00 77.69 201 LYS A O 1
ATOM 1623 N N . GLN A 1 202 ? -7.714 -5.522 -12.684 1.00 67.12 202 GLN A N 1
ATOM 1624 C CA . GLN A 1 202 ? -8.671 -5.581 -13.806 1.00 67.12 202 GLN A CA 1
ATOM 1625 C C . GLN A 1 202 ? -7.988 -5.963 -15.132 1.00 67.12 202 GLN A C 1
ATOM 1627 O O . GLN A 1 202 ? -7.606 -5.125 -15.951 1.00 67.12 202 GLN A O 1
ATOM 1632 N N . GLU A 1 203 ? -7.763 -7.260 -15.341 1.00 58.44 203 GLU A N 1
ATOM 1633 C CA . GLU A 1 203 ? -6.990 -7.722 -16.491 1.00 58.44 203 GLU A CA 1
ATOM 1634 C C . GLU A 1 203 ? -7.645 -7.351 -17.841 1.00 58.44 203 GLU A C 1
ATOM 1636 O O . GLU A 1 203 ? -8.671 -7.888 -18.244 1.00 58.44 203 GLU A O 1
ATOM 1641 N N . ARG A 1 204 ? -6.992 -6.422 -18.556 1.00 54.12 204 ARG A N 1
ATOM 1642 C CA . ARG A 1 204 ? -6.925 -6.268 -20.027 1.00 54.12 204 ARG A CA 1
ATOM 1643 C C . ARG A 1 204 ? -8.241 -6.392 -20.818 1.00 54.12 204 ARG A C 1
ATOM 1645 O O . ARG A 1 204 ? -8.258 -7.043 -21.864 1.00 54.12 204 ARG A O 1
ATOM 1652 N N . LYS A 1 205 ? -9.290 -5.673 -20.415 1.00 53.91 205 LYS A N 1
ATOM 1653 C CA . LYS A 1 205 ? -10.511 -5.488 -21.232 1.00 53.91 205 LYS A CA 1
ATOM 1654 C C . LYS A 1 205 ? -10.648 -4.109 -21.902 1.00 53.91 205 LYS A C 1
ATOM 1656 O O . LYS A 1 205 ? -11.730 -3.771 -22.359 1.00 53.91 205 LYS A O 1
ATOM 1661 N N . GLY A 1 206 ? -9.593 -3.292 -21.951 1.00 62.38 206 GLY A N 1
ATOM 1662 C CA . GLY A 1 206 ? -9.653 -1.985 -22.621 1.00 62.38 206 GLY A CA 1
ATOM 1663 C C . GLY A 1 206 ? -9.300 -2.035 -24.108 1.00 62.38 206 GLY A C 1
ATOM 1664 O O . GLY A 1 206 ? -8.645 -2.972 -24.573 1.00 62.38 206 GLY A O 1
ATOM 1665 N N . LEU A 1 207 ? -9.726 -1.003 -24.839 1.00 65.94 207 LEU A N 1
ATOM 1666 C CA . LEU A 1 207 ? -9.397 -0.767 -26.248 1.00 65.94 207 LEU A CA 1
ATOM 1667 C C . LEU A 1 207 ? -7.875 -0.647 -26.438 1.00 65.94 207 LEU A C 1
ATOM 1669 O O . LEU A 1 207 ? -7.174 -0.122 -25.575 1.00 65.94 207 LEU A O 1
ATOM 1673 N N . VAL A 1 208 ? -7.326 -1.137 -27.550 1.00 69.38 208 VAL A N 1
ATOM 1674 C CA . VAL A 1 208 ? -5.901 -0.921 -27.863 1.00 69.38 208 VAL A CA 1
ATOM 1675 C C . VAL A 1 208 ? -5.690 0.573 -28.119 1.00 69.38 208 VAL A C 1
ATOM 1677 O O . VAL A 1 208 ? -6.399 1.147 -28.930 1.00 69.38 208 VAL A O 1
ATOM 1680 N N . LYS A 1 209 ? -4.750 1.197 -27.402 1.00 74.69 209 LYS A N 1
ATOM 1681 C CA . LYS A 1 209 ? -4.388 2.618 -27.516 1.00 74.69 209 LYS A CA 1
ATOM 1682 C C . LYS A 1 209 ? -3.285 2.824 -28.552 1.00 74.69 209 LYS A C 1
ATOM 1684 O O . LYS A 1 209 ? -3.395 3.700 -29.394 1.00 74.69 209 LYS A O 1
ATOM 1689 N N . THR A 1 210 ? -2.226 2.020 -28.476 1.00 80.50 210 THR A N 1
ATOM 1690 C CA . THR A 1 210 ? -1.090 2.078 -29.404 1.00 80.50 210 THR A CA 1
ATOM 1691 C C . THR A 1 210 ? -0.492 0.695 -29.633 1.00 80.50 210 THR A C 1
ATOM 1693 O O . THR A 1 210 ? -0.684 -0.242 -28.849 1.00 80.50 210 THR A O 1
ATOM 1696 N N . ILE A 1 211 ? 0.263 0.571 -30.715 1.00 84.81 211 ILE A N 1
ATOM 1697 C CA . ILE A 1 211 ? 0.962 -0.636 -31.135 1.00 84.81 211 ILE A CA 1
ATOM 1698 C C . ILE A 1 211 ? 2.443 -0.284 -31.203 1.00 84.81 211 ILE A C 1
ATOM 1700 O O . ILE A 1 211 ? 2.844 0.568 -31.989 1.00 84.81 211 ILE A O 1
ATOM 1704 N N . SER A 1 212 ? 3.260 -0.926 -30.376 1.00 86.62 212 SER A N 1
ATOM 1705 C CA . SER A 1 212 ? 4.715 -0.793 -30.451 1.00 86.62 212 SER A CA 1
ATOM 1706 C C . SER A 1 212 ? 5.286 -1.960 -31.243 1.00 86.62 212 SER A C 1
ATOM 1708 O O . SER A 1 212 ? 5.098 -3.125 -30.882 1.00 86.62 212 SER A O 1
ATOM 1710 N N . LEU A 1 213 ? 6.007 -1.632 -32.305 1.00 88.38 213 LEU A N 1
ATOM 1711 C CA . LEU A 1 213 ? 6.636 -2.551 -33.239 1.00 88.38 213 LEU A CA 1
ATOM 1712 C C . LEU A 1 213 ? 8.150 -2.381 -33.171 1.00 88.38 213 LEU A C 1
ATOM 1714 O O . LEU A 1 213 ? 8.660 -1.263 -33.145 1.00 88.38 213 LEU A O 1
ATOM 1718 N N . VAL A 1 214 ? 8.880 -3.489 -33.184 1.00 88.12 214 VAL A N 1
ATOM 1719 C CA . VAL A 1 214 ? 10.319 -3.478 -33.462 1.00 88.12 214 VAL A CA 1
ATOM 1720 C C . VAL A 1 214 ? 10.504 -4.034 -34.857 1.00 88.12 214 VAL A C 1
ATOM 1722 O O . VAL A 1 214 ? 10.233 -5.211 -35.090 1.00 88.12 214 VAL A O 1
ATOM 1725 N N . ILE A 1 215 ? 10.927 -3.179 -35.780 1.00 89.75 215 ILE A N 1
ATOM 1726 C CA . ILE A 1 215 ? 11.073 -3.517 -37.193 1.00 89.75 215 ILE A CA 1
ATOM 1727 C C . ILE A 1 215 ? 12.546 -3.597 -37.576 1.00 89.75 215 ILE A C 1
ATOM 1729 O O . ILE A 1 215 ? 13.386 -2.867 -37.042 1.00 89.75 215 ILE A O 1
ATOM 1733 N N . ARG A 1 216 ? 12.851 -4.476 -38.526 1.00 88.81 216 ARG A N 1
ATOM 1734 C CA . ARG A 1 216 ? 14.141 -4.565 -39.201 1.00 88.81 216 ARG A CA 1
ATOM 1735 C C . ARG A 1 216 ? 13.926 -4.367 -40.698 1.00 88.81 216 ARG A C 1
ATOM 1737 O O . ARG A 1 216 ? 13.147 -5.102 -41.296 1.00 88.81 216 ARG A O 1
ATOM 1744 N N . PHE A 1 217 ? 14.608 -3.392 -41.286 1.00 87.75 217 PHE A N 1
ATOM 1745 C CA . PHE A 1 217 ? 14.489 -3.053 -42.707 1.00 87.75 217 PHE A CA 1
ATOM 1746 C C . PHE A 1 217 ? 15.856 -2.698 -43.300 1.00 87.75 217 PHE A C 1
ATOM 1748 O O . PHE A 1 217 ? 16.813 -2.472 -42.553 1.00 87.75 217 PHE A O 1
ATOM 1755 N N . ARG A 1 218 ? 15.967 -2.717 -44.631 1.00 85.44 218 ARG A N 1
ATOM 1756 C CA . ARG A 1 218 ? 17.179 -2.294 -45.341 1.00 85.44 218 ARG A CA 1
ATOM 1757 C C . ARG A 1 218 ? 17.114 -0.801 -45.628 1.00 85.44 218 ARG A C 1
ATOM 1759 O O . ARG A 1 218 ? 16.114 -0.325 -46.148 1.00 85.44 218 ARG A O 1
ATOM 1766 N N . ASP A 1 219 ? 18.178 -0.097 -45.277 1.00 77.94 219 ASP A N 1
ATOM 1767 C CA . ASP A 1 219 ? 18.358 1.312 -45.617 1.00 77.94 219 ASP A CA 1
ATOM 1768 C C . ASP A 1 219 ? 18.700 1.491 -47.104 1.00 77.94 219 ASP A C 1
ATOM 1770 O O . ASP A 1 219 ? 19.065 0.520 -47.773 1.00 77.94 219 ASP A O 1
ATOM 1774 N N . GLU A 1 220 ? 18.676 2.727 -47.602 1.00 76.69 220 GLU A N 1
ATOM 1775 C CA . GLU A 1 220 ? 19.035 3.076 -48.992 1.00 76.69 220 GLU A CA 1
ATOM 1776 C C . GLU A 1 220 ? 20.443 2.576 -49.379 1.00 76.69 220 GLU A C 1
ATOM 1778 O O . GLU A 1 220 ? 20.706 2.231 -50.527 1.00 76.69 220 GLU A O 1
ATOM 1783 N N . ASN A 1 221 ? 21.326 2.422 -48.387 1.00 78.88 221 ASN A N 1
ATOM 1784 C CA . ASN A 1 221 ? 22.686 1.890 -48.525 1.00 78.88 221 ASN A CA 1
ATOM 1785 C C . ASN A 1 221 ? 22.796 0.353 -48.370 1.00 78.88 221 ASN A C 1
ATOM 1787 O O . ASN A 1 221 ? 23.894 -0.178 -48.194 1.00 78.88 221 ASN A O 1
ATOM 1791 N N . GLY A 1 222 ? 21.678 -0.381 -48.330 1.00 77.06 222 GLY A N 1
ATOM 1792 C CA . GLY A 1 222 ? 21.636 -1.848 -48.222 1.00 77.06 222 GLY A CA 1
ATOM 1793 C C . GLY A 1 222 ? 21.954 -2.432 -46.835 1.00 77.06 222 GLY A C 1
ATOM 1794 O O . GLY A 1 222 ? 22.026 -3.653 -46.681 1.00 77.06 222 GLY A O 1
ATOM 1795 N N . ARG A 1 223 ? 22.133 -1.593 -45.805 1.00 82.19 223 ARG A N 1
ATOM 1796 C CA . ARG A 1 223 ? 22.413 -2.024 -44.421 1.00 82.19 223 ARG A CA 1
ATOM 1797 C C . ARG A 1 223 ? 21.127 -2.361 -43.668 1.00 82.19 223 ARG A C 1
ATOM 1799 O O . ARG A 1 223 ? 20.125 -1.670 -43.812 1.00 82.19 223 ARG A O 1
ATOM 1806 N N . TRP A 1 224 ? 21.164 -3.387 -42.817 1.00 82.75 224 TRP A N 1
ATOM 1807 C CA . TRP A 1 224 ? 20.037 -3.739 -41.947 1.00 82.75 224 TRP A CA 1
ATOM 1808 C C . TRP A 1 224 ? 19.962 -2.814 -40.730 1.00 82.75 224 TRP A C 1
ATOM 1810 O O . TRP A 1 224 ? 20.870 -2.806 -39.899 1.00 82.75 224 TRP A O 1
ATOM 1820 N N . ILE A 1 225 ? 18.855 -2.086 -40.587 1.00 85.31 225 ILE A N 1
ATOM 1821 C CA . ILE A 1 225 ? 18.585 -1.192 -39.457 1.00 85.31 225 ILE A CA 1
ATOM 1822 C C . ILE A 1 225 ? 17.445 -1.762 -38.619 1.00 85.31 225 ILE A C 1
ATOM 1824 O O . ILE A 1 225 ? 16.448 -2.247 -39.151 1.00 85.31 225 ILE A O 1
ATOM 1828 N N . ARG A 1 226 ? 17.590 -1.695 -37.291 1.00 88.94 226 ARG A N 1
ATOM 1829 C CA . ARG A 1 226 ? 16.554 -2.060 -36.318 1.00 88.94 226 ARG A CA 1
ATOM 1830 C C . ARG A 1 226 ? 15.966 -0.793 -35.702 1.00 88.94 226 ARG A C 1
ATOM 1832 O O . ARG A 1 226 ? 16.712 0.001 -35.134 1.00 88.94 226 ARG A O 1
ATOM 1839 N N . LYS A 1 227 ? 14.646 -0.612 -35.777 1.00 86.31 227 LYS A N 1
ATOM 1840 C CA . LYS A 1 227 ? 13.962 0.588 -35.274 1.00 86.31 227 LYS A CA 1
ATOM 1841 C C . LYS A 1 227 ? 12.710 0.232 -34.477 1.00 86.31 227 LYS A C 1
ATOM 1843 O O . LYS A 1 227 ? 11.966 -0.670 -34.853 1.00 86.31 227 LYS A O 1
ATOM 1848 N N . ASN A 1 228 ? 12.478 0.966 -33.391 1.00 87.44 228 ASN A N 1
ATOM 1849 C CA . ASN A 1 228 ? 11.218 0.917 -32.654 1.00 87.44 228 ASN A CA 1
ATOM 1850 C C . ASN A 1 228 ? 10.247 1.924 -33.279 1.00 87.44 228 ASN A C 1
ATOM 1852 O O . ASN A 1 228 ? 10.589 3.097 -33.426 1.00 87.44 228 ASN A O 1
ATOM 1856 N N . VAL A 1 229 ? 9.058 1.461 -33.644 1.00 86.62 229 VAL A N 1
ATOM 1857 C CA . VAL A 1 229 ? 7.994 2.251 -34.266 1.00 86.62 229 VAL A CA 1
ATOM 1858 C C . VAL A 1 229 ? 6.745 2.124 -33.412 1.00 86.62 229 VAL A C 1
ATOM 1860 O O . VAL A 1 229 ? 6.398 1.032 -32.970 1.00 86.62 229 VAL A O 1
ATOM 1863 N N . THR A 1 230 ? 6.065 3.239 -33.195 1.00 86.25 230 THR A N 1
ATOM 1864 C CA . THR A 1 230 ? 4.793 3.281 -32.477 1.00 86.25 230 THR A CA 1
ATOM 1865 C C . THR A 1 230 ? 3.710 3.690 -33.466 1.00 86.25 230 THR A C 1
ATOM 1867 O O . THR A 1 230 ? 3.872 4.695 -34.156 1.00 86.25 230 THR A O 1
ATOM 1870 N N . LEU A 1 231 ? 2.637 2.908 -33.555 1.00 85.19 231 LEU A N 1
ATOM 1871 C CA . LEU A 1 231 ? 1.442 3.220 -34.338 1.00 85.19 231 LEU A CA 1
ATOM 1872 C C . LEU A 1 231 ? 0.249 3.444 -33.410 1.00 85.19 231 LEU A C 1
ATOM 1874 O O . LEU A 1 231 ? 0.166 2.844 -32.333 1.00 85.19 231 LEU A O 1
ATOM 1878 N N . ASP A 1 232 ? -0.679 4.287 -33.846 1.00 82.81 232 ASP A N 1
ATOM 1879 C CA . ASP A 1 232 ? -1.911 4.567 -33.116 1.00 82.81 232 ASP A CA 1
ATOM 1880 C C . ASP A 1 232 ? -2.952 3.454 -33.286 1.00 82.81 232 ASP A C 1
ATOM 1882 O O . ASP A 1 232 ? -2.823 2.556 -34.123 1.00 82.81 232 ASP A O 1
ATOM 1886 N N . SER A 1 233 ? -3.997 3.505 -32.459 1.00 78.94 233 SER A N 1
ATOM 1887 C CA . SER A 1 233 ? -5.078 2.515 -32.417 1.00 78.94 233 SER A CA 1
ATOM 1888 C C . SER A 1 233 ? -5.826 2.329 -33.739 1.00 78.94 233 SER A C 1
ATOM 1890 O O . SER A 1 233 ? -6.444 1.295 -33.950 1.00 78.94 233 SER A O 1
ATOM 1892 N N . GLU A 1 234 ? -5.778 3.297 -34.646 1.00 79.44 234 GLU A N 1
ATOM 1893 C CA . GLU A 1 234 ? -6.441 3.204 -35.954 1.00 79.44 234 GLU A CA 1
ATOM 1894 C C . GLU A 1 234 ? -5.828 2.106 -36.837 1.00 79.44 234 GLU A C 1
ATOM 1896 O O . GLU A 1 234 ? -6.519 1.489 -37.644 1.00 79.44 234 GLU A O 1
ATOM 1901 N N . TYR A 1 235 ? -4.556 1.771 -36.611 1.00 78.62 235 TYR A N 1
ATOM 1902 C CA . TYR A 1 235 ? -3.820 0.779 -37.393 1.00 78.62 235 TYR A CA 1
ATOM 1903 C C . TYR A 1 235 ? -3.856 -0.630 -36.778 1.00 78.62 235 TYR A C 1
ATOM 1905 O O . TYR A 1 235 ? -3.068 -1.482 -37.172 1.00 78.62 235 TYR A O 1
ATOM 1913 N N . ILE A 1 236 ? -4.749 -0.928 -35.823 1.00 75.62 236 ILE A N 1
ATOM 1914 C CA . ILE A 1 236 ? -4.848 -2.276 -35.209 1.00 75.62 236 ILE A CA 1
ATOM 1915 C C . ILE A 1 236 ? -5.077 -3.364 -36.252 1.00 75.62 236 ILE A C 1
ATOM 1917 O O . ILE A 1 236 ? -4.476 -4.432 -36.154 1.00 75.62 236 ILE A O 1
ATOM 1921 N N . SER A 1 237 ? -5.930 -3.093 -37.232 1.00 79.06 237 SER A N 1
ATOM 1922 C CA . SER A 1 237 ? -6.286 -4.068 -38.260 1.00 79.06 237 SER A CA 1
ATOM 1923 C C . SER A 1 237 ? -5.233 -4.156 -39.372 1.00 79.06 237 SER A C 1
ATOM 1925 O O . SER A 1 237 ? -5.092 -5.211 -39.981 1.00 79.06 237 SER A O 1
ATOM 1927 N N . ASN A 1 238 ? -4.465 -3.079 -39.603 1.00 86.56 238 ASN A N 1
ATOM 1928 C CA . ASN A 1 238 ? -3.617 -2.913 -40.795 1.00 86.56 238 ASN A CA 1
ATOM 1929 C C . ASN A 1 238 ? -2.171 -2.469 -40.468 1.00 86.56 238 ASN A C 1
ATOM 1931 O O . ASN A 1 238 ? -1.492 -1.869 -41.300 1.00 86.56 238 ASN A O 1
ATOM 1935 N N . TYR A 1 239 ? -1.661 -2.755 -39.264 1.00 83.69 239 TYR A N 1
ATOM 1936 C CA . TYR A 1 239 ? -0.328 -2.301 -38.834 1.00 83.69 239 TYR A CA 1
ATOM 1937 C C . TYR A 1 239 ? 0.802 -2.792 -39.751 1.00 83.69 239 TYR A C 1
ATOM 1939 O O . TYR A 1 239 ? 1.810 -2.105 -39.899 1.00 83.69 239 TYR A O 1
ATOM 1947 N N . GLU A 1 240 ? 0.661 -3.969 -40.370 1.00 83.19 240 GLU A N 1
ATOM 1948 C CA . GLU A 1 240 ? 1.665 -4.494 -41.303 1.00 83.19 240 GLU A CA 1
ATOM 1949 C C . GLU A 1 240 ? 1.728 -3.693 -42.601 1.00 83.19 240 GLU A C 1
ATOM 1951 O O . GLU A 1 240 ? 2.824 -3.398 -43.080 1.00 83.19 240 GLU A O 1
ATOM 1956 N N . GLU A 1 241 ? 0.570 -3.329 -43.156 1.00 85.31 241 GLU A N 1
ATOM 1957 C CA . GLU A 1 241 ? 0.485 -2.511 -44.367 1.00 85.31 241 GLU A CA 1
ATOM 1958 C C . GLU A 1 241 ? 1.099 -1.139 -44.117 1.00 85.31 241 GLU A C 1
ATOM 1960 O O . GLU A 1 241 ? 1.934 -0.689 -44.896 1.00 85.31 241 GLU A O 1
ATOM 1965 N N . GLU A 1 242 ? 0.786 -0.523 -42.977 1.00 85.94 242 GLU A N 1
ATOM 1966 C CA . GLU A 1 242 ? 1.318 0.791 -42.621 1.00 85.94 242 GLU A CA 1
ATOM 1967 C C . GLU A 1 242 ? 2.843 0.777 -42.442 1.00 85.94 242 GLU A C 1
ATOM 1969 O O . GLU A 1 242 ? 3.555 1.670 -42.906 1.00 85.94 242 GLU A O 1
ATOM 1974 N N . VAL A 1 243 ? 3.380 -0.273 -41.816 1.00 86.75 243 VAL A N 1
ATOM 1975 C CA . VAL A 1 243 ? 4.831 -0.450 -41.679 1.00 86.75 243 VAL A CA 1
ATOM 1976 C C . VAL A 1 243 ? 5.498 -0.645 -43.042 1.00 86.75 243 VAL A C 1
ATOM 1978 O O . VAL A 1 243 ? 6.553 -0.056 -43.288 1.00 86.75 243 VAL A O 1
ATOM 1981 N N . ARG A 1 244 ? 4.901 -1.438 -43.937 1.00 88.06 244 ARG A N 1
ATOM 1982 C CA . ARG A 1 244 ? 5.447 -1.667 -45.284 1.00 88.06 244 ARG A CA 1
ATOM 1983 C C . ARG A 1 244 ? 5.338 -0.430 -46.176 1.00 88.06 244 ARG A C 1
ATOM 1985 O O . ARG A 1 244 ? 6.252 -0.180 -46.958 1.00 88.06 244 ARG A O 1
ATOM 1992 N N . ASN A 1 245 ? 4.288 0.374 -46.018 1.00 87.31 245 ASN A N 1
ATOM 1993 C CA . ASN A 1 245 ? 4.138 1.655 -46.708 1.00 87.31 245 ASN A CA 1
ATOM 1994 C C . ASN A 1 245 ? 5.226 2.652 -46.286 1.00 87.31 245 ASN A C 1
ATOM 1996 O O . ASN A 1 245 ? 5.781 3.345 -47.134 1.00 87.31 245 ASN A O 1
ATOM 2000 N N . ARG A 1 246 ? 5.573 2.702 -44.991 1.00 85.88 246 ARG A N 1
ATOM 2001 C CA . ARG A 1 246 ? 6.578 3.646 -44.465 1.00 85.88 246 ARG A CA 1
ATOM 2002 C C . ARG A 1 246 ? 8.031 3.212 -44.663 1.00 85.88 246 ARG A C 1
ATOM 2004 O O . ARG A 1 246 ? 8.892 4.075 -44.791 1.00 85.88 246 ARG A O 1
ATOM 2011 N N . TYR A 1 247 ? 8.320 1.910 -44.624 1.00 83.75 247 TYR A N 1
ATOM 2012 C CA . TYR A 1 247 ? 9.698 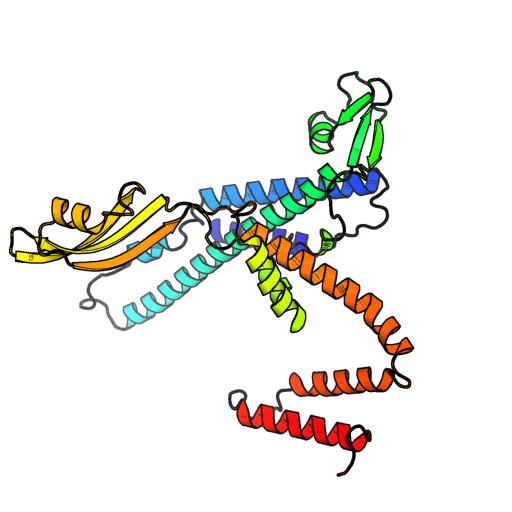1.390 -44.561 1.00 83.75 247 TYR A CA 1
ATOM 2013 C C . TYR A 1 247 ? 10.056 0.407 -45.689 1.00 83.75 247 TYR A C 1
ATOM 2015 O O . TYR A 1 247 ? 11.163 -0.132 -45.704 1.00 83.75 247 TYR A O 1
ATOM 2023 N N . GLY A 1 248 ? 9.147 0.178 -46.641 1.00 83.06 248 GLY A N 1
ATOM 2024 C CA . GLY A 1 248 ? 9.359 -0.681 -47.804 1.00 83.06 248 GLY A CA 1
ATOM 2025 C C . GLY A 1 248 ? 8.837 -2.112 -47.635 1.00 83.06 248 GLY A C 1
ATOM 2026 O O . GLY A 1 248 ? 8.428 -2.550 -46.561 1.00 83.06 248 GLY A O 1
ATOM 2027 N N . LYS A 1 249 ? 8.842 -2.876 -48.733 1.00 79.88 249 LYS A N 1
ATOM 2028 C CA . LYS A 1 249 ? 8.269 -4.234 -48.772 1.00 79.88 249 LYS A CA 1
ATOM 2029 C C . LYS A 1 249 ? 9.087 -5.272 -47.986 1.00 79.88 249 LYS A C 1
ATOM 2031 O O . LYS A 1 249 ? 8.498 -6.204 -47.449 1.00 79.88 249 LYS A O 1
ATOM 2036 N N . ASP A 1 250 ? 10.399 -5.069 -47.842 1.00 81.12 250 ASP A N 1
ATOM 2037 C CA . ASP A 1 250 ? 11.336 -6.006 -47.187 1.00 81.12 250 ASP A CA 1
ATOM 2038 C C . ASP A 1 250 ? 11.441 -5.823 -45.658 1.00 81.12 250 ASP A C 1
ATOM 2040 O O . ASP A 1 250 ? 12.442 -6.182 -45.026 1.00 81.12 250 ASP A O 1
ATOM 2044 N N . VAL A 1 251 ? 10.419 -5.238 -45.033 1.00 85.94 251 VAL A N 1
ATOM 2045 C CA . VAL A 1 251 ? 10.402 -4.998 -43.587 1.00 85.94 251 VAL A CA 1
ATOM 2046 C C . VAL A 1 251 ? 10.002 -6.265 -42.836 1.00 85.94 251 VAL A C 1
ATOM 2048 O O . VAL A 1 251 ? 8.955 -6.861 -43.090 1.00 85.94 251 VAL A O 1
ATOM 2051 N N . ARG A 1 252 ? 10.800 -6.634 -41.830 1.00 85.44 252 ARG A N 1
ATOM 2052 C CA . ARG A 1 252 ? 10.502 -7.724 -40.897 1.00 85.44 252 ARG A CA 1
ATOM 2053 C C . ARG A 1 252 ? 10.124 -7.171 -39.527 1.00 85.44 252 ARG A C 1
ATOM 2055 O O . ARG A 1 252 ? 10.910 -6.458 -38.907 1.00 85.44 252 ARG A O 1
ATOM 2062 N N . ILE A 1 253 ? 8.951 -7.544 -39.024 1.00 87.38 253 ILE A N 1
ATOM 2063 C CA . ILE A 1 253 ? 8.527 -7.242 -37.651 1.00 87.38 253 ILE A CA 1
ATOM 2064 C C . ILE A 1 253 ? 9.116 -8.316 -36.727 1.00 87.38 253 ILE A C 1
ATOM 2066 O O . ILE A 1 253 ? 8.842 -9.501 -36.891 1.00 87.38 253 ILE A O 1
ATOM 2070 N N . GLU A 1 254 ? 9.954 -7.919 -35.771 1.00 86.06 254 GLU A N 1
ATOM 2071 C CA . GLU A 1 254 ? 10.570 -8.832 -34.797 1.00 86.06 254 GLU A CA 1
ATOM 2072 C C . GLU A 1 254 ? 9.750 -8.963 -33.515 1.00 86.06 254 GLU A C 1
ATOM 2074 O O . GLU A 1 254 ? 9.689 -10.031 -32.912 1.00 86.06 254 GLU A O 1
ATOM 2079 N N . VAL A 1 255 ? 9.162 -7.856 -33.058 1.00 86.75 255 VAL A N 1
ATOM 2080 C CA . VAL A 1 255 ? 8.402 -7.798 -31.808 1.00 86.75 255 VAL A CA 1
ATOM 2081 C C . VAL A 1 255 ? 7.172 -6.936 -32.028 1.00 86.75 255 VAL A C 1
ATOM 2083 O O . VAL A 1 255 ? 7.280 -5.816 -32.522 1.00 86.75 255 VAL A O 1
ATOM 2086 N N . LEU A 1 256 ? 6.023 -7.448 -31.597 1.00 87.56 256 LEU A N 1
ATOM 2087 C CA . LEU A 1 256 ? 4.739 -6.761 -31.626 1.00 87.56 256 LEU A CA 1
ATOM 2088 C C . LEU A 1 256 ? 4.191 -6.670 -30.201 1.00 87.56 256 LEU A C 1
ATOM 2090 O O . LEU A 1 256 ? 4.065 -7.681 -29.507 1.00 87.56 256 LEU A O 1
ATOM 2094 N N . ARG A 1 257 ? 3.882 -5.456 -29.742 1.00 84.88 257 ARG A N 1
ATOM 2095 C CA . ARG A 1 257 ? 3.268 -5.217 -28.430 1.00 84.88 257 ARG A CA 1
ATOM 2096 C C . ARG A 1 257 ? 2.062 -4.304 -28.567 1.00 84.88 257 ARG A C 1
ATOM 2098 O O . ARG A 1 257 ? 2.192 -3.137 -28.919 1.00 84.88 257 ARG A O 1
ATOM 2105 N N . PHE A 1 258 ? 0.899 -4.823 -28.195 1.00 80.69 258 PHE A N 1
ATOM 2106 C CA . PHE A 1 258 ? -0.320 -4.033 -28.081 1.00 80.69 258 PHE A CA 1
ATOM 2107 C C . PHE A 1 258 ? -0.395 -3.370 -26.704 1.00 80.69 258 PHE A C 1
ATOM 2109 O O . PHE A 1 258 ? -0.435 -4.049 -25.672 1.00 80.69 258 PHE A O 1
ATOM 2116 N N . HIS A 1 259 ? -0.455 -2.043 -26.683 1.00 76.94 259 HIS A N 1
ATOM 2117 C CA . HIS A 1 259 ? -0.698 -1.262 -25.478 1.00 76.94 259 HIS A CA 1
ATOM 2118 C C . HIS A 1 259 ? -2.187 -0.949 -25.396 1.00 76.94 259 HIS A C 1
ATOM 2120 O O . HIS A 1 259 ? -2.698 -0.121 -26.141 1.00 76.94 259 HIS A O 1
ATOM 2126 N N . ARG A 1 260 ? -2.902 -1.629 -24.499 1.00 73.25 260 ARG A N 1
ATOM 2127 C CA . ARG A 1 260 ? -4.328 -1.381 -24.251 1.00 73.25 260 ARG A CA 1
ATOM 2128 C C . ARG A 1 260 ? -4.529 -0.270 -23.233 1.00 73.25 260 ARG A C 1
ATOM 2130 O O . ARG A 1 260 ? -3.722 -0.123 -22.312 1.00 73.25 260 ARG A O 1
ATOM 2137 N N . THR A 1 261 ? -5.623 0.472 -23.378 1.00 65.56 261 THR A N 1
ATOM 2138 C CA . THR A 1 261 ? -6.177 1.246 -22.274 1.00 65.56 261 THR A CA 1
ATOM 2139 C C . THR A 1 261 ? -6.424 0.278 -21.124 1.00 65.56 261 THR A C 1
ATOM 2141 O O . THR A 1 261 ? -6.852 -0.864 -21.312 1.00 65.56 261 THR A O 1
ATOM 2144 N N . LYS A 1 262 ? -6.045 0.687 -19.920 1.00 61.78 262 LYS A N 1
ATOM 2145 C CA . LYS A 1 262 ? -6.345 -0.084 -18.724 1.00 61.78 262 LYS A CA 1
ATOM 2146 C C . LYS A 1 262 ? -7.675 0.443 -18.199 1.00 61.78 262 LYS A C 1
ATOM 2148 O O . LYS A 1 262 ? -7.694 1.573 -17.717 1.00 61.78 262 LYS A O 1
ATOM 2153 N N . PRO A 1 263 ? -8.781 -0.312 -18.296 1.00 56.69 263 PRO A N 1
ATOM 2154 C CA . PRO A 1 263 ? -9.939 -0.020 -17.478 1.00 56.69 263 PRO A CA 1
ATOM 2155 C C . PRO A 1 263 ? -9.531 -0.471 -16.080 1.00 56.69 263 PRO A C 1
ATOM 2157 O O . PRO A 1 263 ? -9.579 -1.655 -15.779 1.00 56.69 263 PRO A O 1
ATOM 2160 N N . ALA A 1 264 ? -8.959 0.430 -15.295 1.00 60.00 264 ALA A N 1
ATOM 2161 C CA . ALA A 1 264 ? -8.618 0.152 -13.916 1.00 60.00 264 ALA A CA 1
ATOM 2162 C C . ALA A 1 264 ? -9.165 1.307 -13.091 1.00 60.00 264 ALA A C 1
ATOM 2164 O O . ALA A 1 264 ? -8.696 2.434 -13.221 1.00 60.00 264 ALA A O 1
ATOM 2165 N N . ILE A 1 265 ? -10.152 1.010 -12.241 1.00 69.62 265 ILE A N 1
ATOM 2166 C CA . ILE A 1 265 ? -10.627 1.947 -11.209 1.00 69.62 265 ILE A CA 1
ATOM 2167 C C . ILE A 1 265 ? -9.439 2.375 -10.326 1.00 69.62 265 ILE A C 1
ATOM 2169 O O . ILE A 1 265 ? -9.360 3.518 -9.892 1.00 69.62 265 ILE A O 1
ATOM 2173 N N . ILE A 1 266 ? -8.479 1.464 -10.116 1.00 78.06 266 ILE A N 1
ATOM 2174 C CA . ILE A 1 266 ? -7.247 1.695 -9.360 1.00 78.06 266 ILE A CA 1
ATOM 2175 C C . ILE A 1 266 ? -6.043 1.244 -10.205 1.00 78.06 266 ILE A C 1
ATOM 2177 O O . ILE A 1 266 ? -5.691 0.064 -10.210 1.00 78.06 266 ILE A O 1
ATOM 2181 N N . ASP A 1 267 ? -5.397 2.161 -10.935 1.00 75.81 267 ASP A N 1
ATOM 2182 C CA . ASP A 1 267 ? -4.194 1.823 -11.728 1.00 75.81 267 ASP A CA 1
ATOM 2183 C C . ASP A 1 267 ? -2.901 1.874 -10.891 1.00 75.81 267 ASP A C 1
ATOM 2185 O O . ASP A 1 267 ? -1.949 1.127 -11.155 1.00 75.81 267 ASP A O 1
ATOM 2189 N N . ASP A 1 268 ? -2.867 2.693 -9.836 1.00 86.50 268 ASP A N 1
ATOM 2190 C CA . ASP A 1 268 ? -1.658 2.881 -9.035 1.00 86.50 268 ASP A CA 1
ATOM 2191 C C . ASP A 1 268 ? -1.206 1.567 -8.363 1.00 86.50 268 ASP A C 1
ATOM 2193 O O . ASP A 1 268 ? -1.998 0.802 -7.799 1.00 86.50 268 ASP A O 1
ATOM 2197 N N . LYS A 1 269 ? 0.090 1.258 -8.485 1.00 88.75 269 LYS A N 1
ATOM 2198 C CA . LYS A 1 269 ? 0.700 0.045 -7.924 1.00 88.75 269 LYS A CA 1
ATOM 2199 C C . LYS A 1 269 ? 0.701 0.085 -6.395 1.00 88.75 269 LYS A C 1
ATOM 2201 O O . LYS A 1 269 ? 0.417 -0.938 -5.774 1.00 88.75 269 LYS A O 1
ATOM 2206 N N . TYR A 1 270 ? 1.056 1.219 -5.800 1.00 92.12 270 TYR A N 1
ATOM 2207 C CA . TYR A 1 270 ? 1.168 1.370 -4.355 1.00 92.12 270 TYR A CA 1
ATOM 2208 C C . TYR A 1 270 ? -0.203 1.284 -3.698 1.00 92.12 270 TYR A C 1
ATOM 2210 O O . TYR A 1 270 ? -0.349 0.543 -2.730 1.00 92.12 270 TYR A O 1
ATOM 2218 N N . VAL A 1 271 ? -1.222 1.918 -4.287 1.00 91.75 271 VAL A N 1
ATOM 2219 C CA . VAL A 1 271 ? -2.611 1.820 -3.803 1.00 91.75 271 VAL A CA 1
ATOM 2220 C C . VAL A 1 271 ? -3.090 0.368 -3.816 1.00 91.75 271 VAL A C 1
ATOM 2222 O O . VAL A 1 271 ? -3.597 -0.128 -2.812 1.00 91.75 271 VAL A O 1
ATOM 2225 N N . ARG A 1 272 ? -2.875 -0.360 -4.921 1.00 91.31 272 ARG A N 1
ATOM 2226 C CA . ARG A 1 272 ? -3.266 -1.778 -5.011 1.00 91.31 272 ARG A CA 1
ATOM 2227 C C . ARG A 1 272 ? -2.545 -2.652 -3.995 1.00 91.31 272 ARG A C 1
ATOM 2229 O O . ARG A 1 272 ? -3.181 -3.502 -3.381 1.00 91.31 272 ARG A O 1
ATOM 2236 N N . ASN A 1 273 ? -1.244 -2.445 -3.815 1.00 92.88 273 ASN A N 1
ATOM 2237 C CA . ASN A 1 273 ? -0.466 -3.178 -2.822 1.00 92.88 273 ASN A CA 1
ATOM 2238 C C . ASN A 1 273 ? -0.944 -2.875 -1.398 1.00 92.88 273 ASN A C 1
ATOM 2240 O O . ASN A 1 273 ? -1.142 -3.809 -0.629 1.00 92.88 273 ASN A O 1
ATOM 2244 N N . ALA A 1 274 ? -1.161 -1.601 -1.062 1.00 94.62 274 ALA A N 1
ATOM 2245 C CA . ALA A 1 274 ? -1.614 -1.179 0.258 1.00 94.62 274 ALA A CA 1
ATOM 2246 C C . ALA A 1 274 ? -2.983 -1.777 0.604 1.00 94.62 274 ALA A C 1
ATOM 2248 O O . ALA A 1 274 ? -3.118 -2.387 1.660 1.00 94.62 274 ALA A O 1
ATOM 2249 N N . LEU A 1 275 ? -3.955 -1.685 -0.313 1.00 93.62 275 LEU A N 1
ATOM 2250 C CA . LEU A 1 275 ? -5.280 -2.285 -0.136 1.00 93.62 275 LEU A CA 1
ATOM 2251 C C . LEU A 1 275 ? -5.207 -3.810 -0.033 1.00 93.62 275 LEU A C 1
ATOM 2253 O O . LEU A 1 275 ? -5.840 -4.408 0.830 1.00 93.62 275 LEU A O 1
ATOM 2257 N N . ALA A 1 276 ? -4.438 -4.464 -0.905 1.00 93.81 276 ALA A N 1
ATOM 2258 C CA . ALA A 1 276 ? -4.340 -5.917 -0.876 1.00 93.81 276 ALA A CA 1
ATOM 2259 C C . ALA A 1 276 ? -3.691 -6.425 0.420 1.00 93.81 276 ALA A C 1
ATOM 2261 O O . ALA A 1 276 ? -4.174 -7.406 0.978 1.00 93.81 276 ALA A O 1
ATOM 2262 N N . ILE A 1 277 ? -2.641 -5.762 0.919 1.00 94.69 277 ILE A N 1
ATOM 2263 C CA . ILE A 1 277 ? -2.025 -6.102 2.212 1.00 94.69 277 ILE A CA 1
ATOM 2264 C C . ILE A 1 277 ? -3.033 -5.896 3.341 1.00 94.69 277 ILE A C 1
ATOM 2266 O O . ILE A 1 277 ? -3.244 -6.820 4.124 1.00 94.69 277 ILE A O 1
ATOM 2270 N N . SER A 1 278 ? -3.678 -4.729 3.405 1.00 93.56 278 SER A N 1
ATOM 2271 C CA . SER A 1 278 ? -4.548 -4.387 4.530 1.00 93.56 278 SER A CA 1
ATOM 2272 C C . SER A 1 278 ? -5.768 -5.302 4.620 1.00 93.56 278 SER A C 1
ATOM 2274 O O . SER A 1 278 ? -6.051 -5.830 5.693 1.00 93.56 278 SER A O 1
ATOM 2276 N N . TYR A 1 279 ? -6.439 -5.591 3.500 1.00 94.31 279 TYR A N 1
ATOM 2277 C CA . TYR A 1 279 ? -7.576 -6.516 3.481 1.00 94.31 279 TYR A CA 1
ATOM 2278 C C . TYR A 1 279 ? -7.181 -7.949 3.830 1.00 94.31 279 TYR A C 1
ATOM 2280 O O . TYR A 1 279 ? -7.917 -8.631 4.546 1.00 94.31 279 TYR A O 1
ATOM 2288 N N . VAL A 1 280 ? -6.041 -8.429 3.326 1.00 94.88 280 VAL A N 1
ATOM 2289 C CA . VAL A 1 280 ? -5.580 -9.787 3.633 1.00 94.88 280 VAL A CA 1
ATOM 2290 C C . VAL A 1 280 ? -5.214 -9.896 5.103 1.00 94.88 280 VAL A C 1
ATOM 2292 O O . VAL A 1 280 ? -5.667 -10.836 5.747 1.00 94.88 280 VAL A O 1
ATOM 2295 N N . LYS A 1 281 ? -4.458 -8.937 5.642 1.00 93.69 281 LYS A N 1
ATOM 2296 C CA . LYS A 1 281 ? -4.037 -8.970 7.042 1.00 93.69 281 LYS A CA 1
ATOM 2297 C C . LYS A 1 281 ? -5.222 -8.849 7.994 1.00 93.69 281 LYS A C 1
ATOM 2299 O O . LYS A 1 281 ? -5.342 -9.652 8.909 1.00 93.69 281 LYS A O 1
ATOM 2304 N N . TYR A 1 282 ? -6.159 -7.953 7.697 1.00 93.06 282 TYR A N 1
ATOM 2305 C CA . TYR A 1 282 ? -7.416 -7.867 8.433 1.00 93.06 282 TYR A CA 1
ATOM 2306 C C . TYR A 1 282 ? -8.196 -9.193 8.408 1.00 93.06 282 TYR A C 1
ATOM 2308 O O . TYR A 1 282 ? -8.714 -9.645 9.427 1.00 93.06 282 TYR A O 1
ATOM 2316 N N . SER A 1 283 ? -8.228 -9.872 7.256 1.00 91.62 283 SER A N 1
ATOM 2317 C CA . SER A 1 283 ? -8.871 -11.186 7.139 1.00 91.62 283 SER A CA 1
ATOM 2318 C C . SER A 1 283 ? -8.143 -12.273 7.939 1.00 91.62 283 SER A C 1
ATOM 2320 O O . SER A 1 283 ? -8.804 -13.117 8.541 1.00 91.62 283 SER A O 1
ATOM 2322 N N . GLU A 1 284 ? -6.805 -12.274 7.961 1.00 91.44 284 GLU A N 1
ATOM 2323 C CA . GLU A 1 284 ? -6.013 -13.195 8.793 1.00 91.44 284 GLU A CA 1
ATOM 2324 C C . GLU A 1 284 ? -6.325 -13.010 10.278 1.00 91.44 284 GLU A C 1
ATOM 2326 O O . GLU A 1 284 ? -6.520 -13.997 10.985 1.00 91.44 284 GLU A O 1
ATOM 2331 N N . ASP A 1 285 ? -6.429 -11.765 10.733 1.00 90.50 285 ASP A N 1
ATOM 2332 C CA . ASP A 1 285 ? -6.720 -11.444 12.127 1.00 90.50 285 ASP A CA 1
ATOM 2333 C C . ASP A 1 285 ? -8.138 -11.885 12.524 1.00 90.50 285 ASP A C 1
ATOM 2335 O O . ASP A 1 285 ? -8.318 -12.516 13.570 1.00 90.50 285 ASP A O 1
ATOM 2339 N N . ILE A 1 286 ? -9.136 -11.682 11.651 1.00 89.94 286 ILE A N 1
ATOM 2340 C CA . ILE A 1 286 ? -10.489 -12.231 11.851 1.00 89.94 286 ILE A CA 1
ATOM 2341 C C . ILE A 1 286 ? -10.433 -13.757 11.963 1.00 89.94 286 ILE A C 1
ATOM 2343 O O . ILE A 1 286 ? -10.988 -14.330 12.904 1.00 89.94 286 ILE A O 1
ATOM 2347 N N . ILE A 1 287 ? -9.757 -14.431 11.028 1.00 88.50 287 ILE A N 1
ATOM 2348 C CA . ILE A 1 287 ? -9.640 -15.895 11.036 1.00 88.50 287 ILE A CA 1
ATOM 2349 C C . ILE A 1 287 ? -8.969 -16.365 12.326 1.00 88.50 287 ILE A C 1
ATOM 2351 O O . ILE A 1 287 ? -9.465 -17.298 12.953 1.00 88.50 287 ILE A O 1
ATOM 2355 N N . SER A 1 288 ? -7.889 -15.706 12.744 1.00 87.19 288 SER A N 1
ATOM 2356 C CA . SER A 1 288 ? -7.164 -16.009 13.977 1.00 87.19 288 SER A CA 1
ATOM 2357 C C . SER A 1 288 ? -8.077 -15.908 15.202 1.00 87.19 288 SER A C 1
ATOM 2359 O O . SER A 1 288 ? -8.132 -16.837 16.007 1.00 87.19 288 SER A O 1
ATOM 2361 N N . SER A 1 289 ? -8.887 -14.847 15.285 1.00 88.19 289 SER A N 1
ATOM 2362 C CA . SER A 1 289 ? -9.821 -14.636 16.400 1.00 88.19 289 SER A CA 1
ATOM 2363 C C . SER A 1 289 ? -10.916 -15.710 16.495 1.00 88.19 289 SER A C 1
ATOM 2365 O O . SER A 1 289 ? -11.359 -16.066 17.588 1.00 88.19 289 SER A O 1
ATOM 2367 N N . ILE A 1 290 ? -11.338 -16.275 15.357 1.00 88.62 290 ILE A N 1
ATOM 2368 C CA . ILE A 1 290 ? -12.425 -17.260 15.292 1.00 88.62 290 ILE A CA 1
ATOM 2369 C C . ILE A 1 290 ? -11.887 -18.703 15.335 1.00 88.62 290 ILE A C 1
ATOM 2371 O O . ILE A 1 290 ? -12.605 -19.602 15.790 1.00 88.62 290 ILE A O 1
ATOM 2375 N N . LYS A 1 291 ? -10.635 -18.938 14.914 1.00 84.50 291 LYS A N 1
ATOM 2376 C CA . LYS A 1 291 ? -10.003 -20.264 14.763 1.00 84.50 291 LYS A CA 1
ATOM 2377 C C . LYS A 1 291 ? -10.229 -21.145 15.988 1.00 84.50 291 LYS A C 1
ATOM 2379 O O . LYS A 1 291 ? -10.810 -22.223 15.869 1.00 84.50 291 LYS A O 1
ATOM 2384 N N . ASP A 1 292 ? -9.857 -20.660 17.168 1.00 81.25 292 ASP A N 1
ATOM 2385 C CA . ASP A 1 292 ? -9.952 -21.430 18.412 1.00 81.25 292 ASP A CA 1
ATOM 2386 C C . ASP A 1 292 ? -11.391 -21.816 18.763 1.00 81.25 292 ASP A C 1
ATOM 2388 O O . ASP A 1 292 ? -11.648 -22.919 19.249 1.00 81.25 292 ASP A O 1
ATOM 2392 N N . SER A 1 293 ? -12.350 -20.929 18.489 1.00 84.56 293 SER A N 1
ATOM 2393 C CA . SER A 1 293 ? -13.767 -21.193 18.748 1.00 84.56 293 SER A CA 1
ATOM 2394 C C . SER A 1 293 ? -14.319 -22.304 17.847 1.00 84.56 293 SER A C 1
ATOM 2396 O O . SER A 1 293 ? -15.082 -23.155 18.308 1.00 84.56 293 SER A O 1
ATOM 2398 N N . ILE A 1 294 ? -13.899 -22.341 16.578 1.00 84.12 294 ILE A N 1
ATOM 2399 C CA . ILE A 1 294 ? -14.305 -23.371 15.615 1.00 84.12 294 ILE A CA 1
ATOM 2400 C C . ILE A 1 294 ? -13.676 -24.711 15.989 1.00 84.12 294 ILE A C 1
ATOM 2402 O O . ILE A 1 294 ? -14.383 -25.720 16.043 1.00 84.12 294 ILE A O 1
ATOM 2406 N N . LEU A 1 295 ? -12.373 -24.720 16.286 1.00 82.31 295 LEU A N 1
ATOM 2407 C CA . LEU A 1 295 ? -11.647 -25.939 16.640 1.00 82.31 295 LEU A CA 1
ATOM 2408 C C . LEU A 1 295 ? -12.240 -26.589 17.895 1.00 82.31 295 LEU A C 1
ATOM 2410 O O . LEU A 1 295 ? -12.519 -27.784 17.874 1.00 82.31 295 LEU A O 1
ATOM 2414 N N . LYS A 1 296 ? -12.547 -25.806 18.938 1.00 81.75 296 LYS A N 1
ATOM 2415 C CA . LYS A 1 296 ? -13.203 -26.306 20.161 1.00 81.75 296 LYS A CA 1
ATOM 2416 C C . LYS A 1 296 ? -14.567 -26.954 19.910 1.00 81.75 296 LYS A C 1
ATOM 2418 O O . LYS A 1 296 ? -14.934 -27.881 20.618 1.00 81.75 296 LYS A O 1
ATOM 2423 N N . ARG A 1 297 ? -15.339 -26.467 18.931 1.00 83.00 297 ARG A N 1
ATOM 2424 C CA . ARG A 1 297 ? -16.670 -27.017 18.606 1.00 83.00 297 ARG A CA 1
ATOM 2425 C C . ARG A 1 297 ? -16.607 -28.302 17.787 1.00 83.00 297 ARG A C 1
ATOM 2427 O O . ARG A 1 297 ? -17.545 -29.090 17.834 1.00 83.00 297 ARG A O 1
ATOM 2434 N N . LYS A 1 298 ? -15.570 -28.465 16.965 1.00 81.50 298 LYS A N 1
ATOM 2435 C CA . LYS A 1 298 ? -15.481 -29.551 15.976 1.00 81.50 298 LYS A CA 1
ATOM 2436 C C . LYS A 1 298 ? -14.545 -30.678 16.385 1.00 81.50 298 LYS A C 1
ATOM 2438 O O . LYS A 1 298 ? -14.665 -31.767 15.836 1.00 81.50 298 LYS A O 1
ATOM 2443 N N . LEU A 1 299 ? -13.635 -30.428 17.320 1.00 79.31 299 LEU A N 1
ATOM 2444 C CA . LEU A 1 299 ? -12.608 -31.378 17.721 1.00 79.31 299 LEU A CA 1
ATOM 2445 C C . LEU A 1 299 ? -12.689 -31.642 19.217 1.00 79.31 299 LEU A C 1
ATOM 2447 O O . LEU A 1 299 ? -12.705 -30.716 20.025 1.00 79.31 299 LEU A O 1
ATOM 2451 N N . SER A 1 300 ? -12.669 -32.920 19.572 1.00 73.38 300 SER A N 1
ATOM 2452 C CA . SER A 1 300 ? -12.640 -33.396 20.954 1.00 73.38 300 SER A CA 1
ATOM 2453 C C . SER A 1 300 ? -11.318 -33.067 21.660 1.00 73.38 300 SER A C 1
ATOM 2455 O O . SER A 1 300 ? -11.331 -32.753 22.846 1.00 73.38 300 SER A O 1
ATOM 2457 N N . ASP A 1 301 ? -10.188 -33.063 20.942 1.00 73.56 301 ASP A N 1
ATOM 2458 C CA . ASP A 1 301 ? -8.868 -32.711 21.489 1.00 73.56 301 ASP A CA 1
ATOM 2459 C C . ASP A 1 301 ? -8.124 -31.704 20.594 1.00 73.56 301 ASP A C 1
ATOM 2461 O O . ASP A 1 301 ? -7.130 -32.007 19.933 1.00 73.56 301 ASP A O 1
ATOM 2465 N N . PHE A 1 302 ? -8.616 -30.462 20.558 1.00 74.38 302 PHE A N 1
ATOM 2466 C CA . PHE A 1 302 ? -7.992 -29.387 19.773 1.00 74.38 302 PHE A CA 1
ATOM 2467 C C . PHE A 1 302 ? -6.566 -29.035 20.243 1.00 74.38 302 PHE A C 1
ATOM 2469 O O . PHE A 1 302 ? -5.776 -28.496 19.468 1.00 74.38 302 PHE A O 1
ATOM 2476 N N . LYS A 1 303 ? -6.202 -29.352 21.498 1.00 76.19 303 LYS A N 1
ATOM 2477 C CA . LYS A 1 303 ? -4.855 -29.092 22.031 1.00 76.19 303 LYS A CA 1
ATOM 2478 C C . LYS A 1 303 ? -3.792 -29.916 21.303 1.00 76.19 303 LYS A C 1
ATOM 2480 O O . LYS A 1 303 ? -2.654 -29.457 21.202 1.00 76.19 303 LYS A O 1
ATOM 2485 N N . ARG A 1 304 ? -4.147 -31.092 20.766 1.00 77.12 304 ARG A N 1
ATOM 2486 C CA . ARG A 1 304 ? -3.243 -31.889 19.918 1.00 77.12 304 ARG A CA 1
ATOM 2487 C C . ARG A 1 304 ? -2.849 -31.161 18.642 1.00 77.12 304 ARG A C 1
ATOM 2489 O O . ARG A 1 304 ? -1.686 -31.230 18.276 1.00 77.12 304 ARG A O 1
ATOM 2496 N N . ILE A 1 305 ? -3.761 -30.408 18.023 1.00 77.25 305 ILE A N 1
ATOM 2497 C CA . ILE A 1 305 ? -3.447 -29.624 16.818 1.00 77.25 305 ILE A CA 1
ATOM 2498 C C . ILE A 1 305 ? -2.429 -28.532 17.134 1.00 77.25 305 ILE A C 1
ATOM 2500 O O . ILE A 1 305 ? -1.448 -28.388 16.417 1.00 77.25 305 ILE A O 1
ATOM 2504 N N . ASN A 1 306 ? -2.596 -27.819 18.249 1.00 77.88 306 ASN A N 1
ATOM 2505 C CA . ASN A 1 306 ? -1.627 -26.793 18.639 1.00 77.88 306 ASN A CA 1
ATOM 2506 C C . ASN A 1 306 ? -0.239 -27.393 18.919 1.00 77.88 306 ASN A C 1
ATOM 2508 O O . ASN A 1 306 ? 0.771 -26.790 18.568 1.00 77.88 306 ASN A O 1
ATOM 2512 N N . LYS A 1 307 ? -0.175 -28.594 19.515 1.00 80.56 307 LYS A N 1
ATOM 2513 C CA . LYS A 1 307 ? 1.088 -29.332 19.687 1.00 80.56 307 LYS A CA 1
ATOM 2514 C C . LYS A 1 307 ? 1.677 -29.779 18.347 1.00 80.56 307 LYS A C 1
ATOM 2516 O O . LYS A 1 307 ? 2.879 -29.649 18.155 1.00 80.56 307 LYS A O 1
ATOM 2521 N N . TYR A 1 308 ? 0.838 -30.265 17.436 1.00 81.44 308 TYR A N 1
ATOM 2522 C CA . TYR A 1 308 ? 1.234 -30.660 16.087 1.00 81.44 308 TYR A CA 1
ATOM 2523 C C . TYR A 1 308 ? 1.858 -29.484 15.321 1.00 81.44 308 TYR A C 1
ATOM 2525 O O . TYR A 1 308 ? 2.992 -29.585 14.852 1.00 81.44 308 TYR A O 1
ATOM 2533 N N . ASP A 1 309 ? 1.161 -28.344 15.277 1.00 80.06 309 ASP A N 1
ATOM 2534 C CA . ASP A 1 309 ? 1.629 -27.120 14.620 1.00 80.06 309 ASP A CA 1
ATOM 2535 C C . ASP A 1 309 ? 2.937 -26.612 15.255 1.00 80.06 309 ASP A C 1
ATOM 2537 O O . ASP A 1 309 ? 3.853 -26.215 14.538 1.00 80.06 309 ASP A O 1
ATOM 2541 N N . ALA A 1 310 ? 3.063 -26.667 16.587 1.00 82.62 310 ALA A N 1
ATOM 2542 C CA . ALA A 1 310 ? 4.266 -26.227 17.297 1.00 82.62 310 ALA A CA 1
ATOM 2543 C C . ALA A 1 310 ? 5.501 -27.092 16.990 1.00 82.62 310 ALA A C 1
ATOM 2545 O O . ALA A 1 310 ? 6.590 -26.553 16.796 1.00 82.62 310 ALA A O 1
ATOM 2546 N 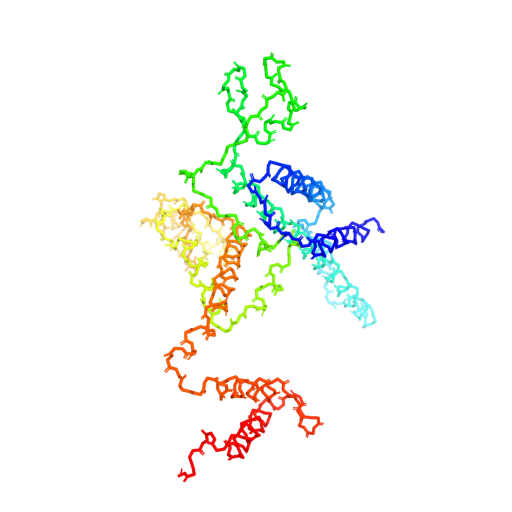N . ILE A 1 311 ? 5.343 -28.418 16.925 1.00 83.31 311 ILE A N 1
ATOM 2547 C CA . ILE A 1 311 ? 6.431 -29.348 16.571 1.00 83.31 311 ILE A CA 1
ATOM 2548 C C . ILE A 1 311 ? 6.881 -29.092 15.141 1.00 83.31 311 ILE A C 1
ATOM 2550 O O . ILE A 1 311 ? 8.073 -28.935 14.882 1.00 83.31 311 ILE A O 1
ATOM 2554 N N . ARG A 1 312 ? 5.919 -28.982 14.225 1.00 81.50 312 ARG A N 1
ATOM 2555 C CA . ARG A 1 312 ? 6.202 -28.710 12.823 1.00 81.50 312 ARG A CA 1
ATOM 2556 C C . ARG A 1 312 ? 6.930 -27.375 12.653 1.00 81.50 312 ARG A C 1
ATOM 2558 O O . ARG A 1 312 ? 7.978 -27.340 12.021 1.00 81.50 312 ARG A O 1
ATOM 2565 N N . TYR A 1 313 ? 6.449 -26.313 13.299 1.00 81.38 313 TYR A N 1
ATOM 2566 C CA . TYR A 1 313 ? 7.082 -24.992 13.264 1.00 81.38 313 TYR A CA 1
ATOM 2567 C C . TYR A 1 313 ? 8.505 -24.989 13.840 1.00 81.38 313 TYR A C 1
ATOM 2569 O O . TYR A 1 313 ? 9.383 -24.321 13.291 1.00 81.38 313 TYR A O 1
ATOM 2577 N N . LYS A 1 314 ? 8.738 -25.725 14.935 1.00 82.06 314 LYS A N 1
ATOM 2578 C CA . LYS A 1 314 ? 10.055 -25.830 15.573 1.00 82.06 314 LYS A CA 1
ATOM 2579 C C . LYS A 1 314 ? 11.094 -26.374 14.595 1.00 82.06 314 LYS A C 1
ATOM 2581 O O . LYS A 1 314 ? 12.121 -25.736 14.406 1.00 82.06 314 LYS A O 1
ATOM 2586 N N . TYR A 1 315 ? 10.805 -27.506 13.956 1.00 82.12 315 TYR A N 1
ATOM 2587 C CA . TYR A 1 315 ? 11.772 -28.181 13.091 1.00 82.12 315 TYR A CA 1
ATOM 2588 C C . TYR A 1 315 ? 11.818 -27.604 11.671 1.00 82.12 315 TYR A C 1
ATOM 2590 O O . TYR A 1 315 ? 12.899 -27.529 11.099 1.00 82.12 315 TYR A O 1
ATOM 2598 N N . GLU A 1 316 ? 10.706 -27.116 11.105 1.00 78.88 316 GLU A N 1
ATOM 2599 C CA . GLU A 1 316 ? 10.707 -26.503 9.761 1.00 78.88 316 GLU A CA 1
ATOM 2600 C C . GLU A 1 316 ? 11.625 -25.273 9.657 1.00 78.88 316 GLU A C 1
ATOM 2602 O O . GLU A 1 316 ? 12.144 -24.994 8.577 1.00 78.88 316 GLU A O 1
ATOM 2607 N N . ASN A 1 317 ? 11.864 -24.569 10.768 1.00 74.94 317 ASN A N 1
ATOM 2608 C CA . ASN A 1 317 ? 12.734 -23.390 10.817 1.00 74.94 317 ASN A CA 1
ATOM 2609 C C . ASN A 1 317 ? 14.121 -23.671 11.419 1.00 74.94 317 ASN A C 1
ATOM 2611 O O . ASN A 1 317 ? 14.942 -22.760 11.510 1.00 74.94 317 ASN A O 1
ATOM 2615 N N . GLU A 1 318 ? 14.394 -24.906 11.840 1.00 77.94 318 GLU A N 1
ATOM 2616 C CA . GLU A 1 318 ? 15.674 -25.273 12.441 1.00 77.94 318 GLU A CA 1
ATOM 2617 C C . GLU A 1 318 ? 16.692 -25.598 11.339 1.00 77.94 318 GLU A C 1
ATOM 2619 O O . GLU A 1 318 ? 16.379 -26.277 10.352 1.00 77.94 318 GLU A O 1
ATOM 2624 N N . ILE A 1 319 ? 17.906 -25.064 11.486 1.00 75.25 319 ILE A N 1
ATOM 2625 C CA . ILE A 1 319 ? 19.064 -25.409 10.660 1.00 75.25 319 ILE A CA 1
ATOM 2626 C C . ILE A 1 319 ? 20.044 -26.126 11.592 1.00 75.25 319 ILE A C 1
ATOM 2628 O O . ILE A 1 319 ? 20.627 -25.479 12.468 1.00 75.25 319 ILE A O 1
ATOM 2632 N N . PRO A 1 320 ? 20.184 -27.455 11.482 1.00 76.62 320 PRO A N 1
ATOM 2633 C CA . PRO A 1 320 ? 21.114 -28.196 12.319 1.00 76.62 320 PRO A CA 1
ATOM 2634 C C . PRO A 1 320 ? 22.551 -27.765 12.011 1.00 76.62 320 PRO A C 1
ATOM 2636 O O . PRO A 1 320 ? 22.995 -27.846 10.872 1.00 76.62 320 PRO A O 1
ATOM 2639 N N . GLY A 1 321 ? 23.310 -27.361 13.033 1.00 75.75 321 GLY A N 1
ATOM 2640 C CA . GLY A 1 321 ? 24.688 -26.868 12.869 1.00 75.75 321 GLY A CA 1
ATOM 2641 C C . GLY A 1 321 ? 25.715 -27.907 12.392 1.00 75.75 321 GLY A C 1
ATOM 2642 O O . GLY A 1 321 ? 26.892 -27.582 12.282 1.00 75.75 321 GLY A O 1
ATOM 2643 N N . PHE A 1 322 ? 25.288 -29.149 12.152 1.00 79.12 322 PHE A N 1
ATOM 2644 C CA . PHE A 1 322 ? 26.110 -30.244 11.631 1.00 79.12 322 PHE A CA 1
ATOM 2645 C C . PHE A 1 322 ? 25.815 -30.582 10.160 1.00 79.12 322 PHE A C 1
ATOM 2647 O O . PHE A 1 322 ? 26.489 -31.452 9.617 1.00 79.12 322 PHE A O 1
ATOM 2654 N N . ILE A 1 323 ? 24.833 -29.927 9.527 1.00 78.12 323 ILE A N 1
ATOM 2655 C CA . ILE A 1 323 ? 24.559 -30.039 8.086 1.00 78.12 323 ILE A CA 1
ATOM 2656 C C . ILE A 1 323 ? 25.010 -28.737 7.422 1.00 78.12 323 ILE A C 1
ATOM 2658 O O . ILE A 1 323 ? 24.811 -27.654 7.978 1.00 78.12 323 ILE A O 1
ATOM 2662 N N . GLU A 1 324 ? 25.637 -28.829 6.249 1.00 75.44 324 GLU A N 1
ATOM 2663 C CA . GLU A 1 324 ? 26.027 -27.642 5.491 1.00 75.44 324 GLU A CA 1
ATOM 2664 C C . GLU A 1 324 ? 24.792 -26.811 5.115 1.00 75.44 324 GLU A C 1
ATOM 2666 O O . GLU A 1 324 ? 23.804 -27.331 4.603 1.00 75.44 324 GLU A O 1
ATOM 2671 N N . GLU A 1 325 ? 24.854 -25.492 5.326 1.00 69.69 325 GLU A N 1
ATOM 2672 C CA . GLU A 1 325 ? 23.715 -24.571 5.150 1.00 69.69 325 GLU A CA 1
ATOM 2673 C C . GLU A 1 325 ? 23.145 -24.562 3.714 1.00 69.69 325 GLU A C 1
ATOM 2675 O O . GLU A 1 325 ? 21.999 -24.169 3.490 1.00 69.69 325 GLU A O 1
ATOM 2680 N N . TYR A 1 326 ? 23.932 -25.026 2.739 1.00 72.81 326 TYR A N 1
ATOM 2681 C CA . TYR A 1 326 ? 23.557 -25.102 1.327 1.00 72.81 326 TYR A CA 1
ATOM 2682 C C . TYR A 1 326 ? 23.020 -26.474 0.896 1.00 72.81 326 TYR A C 1
ATOM 2684 O O . TYR A 1 326 ? 22.481 -26.576 -0.210 1.00 72.81 326 TYR A O 1
ATOM 2692 N N . ASP A 1 327 ? 23.110 -27.507 1.742 1.00 79.06 327 ASP A N 1
ATOM 2693 C CA . ASP A 1 327 ? 22.532 -28.822 1.457 1.00 79.06 327 ASP A CA 1
ATOM 2694 C C . ASP A 1 327 ? 21.062 -28.876 1.893 1.00 79.06 327 ASP A C 1
ATOM 2696 O O . ASP A 1 327 ? 20.670 -29.425 2.925 1.00 79.06 327 ASP A O 1
ATOM 2700 N N . ILE A 1 328 ? 20.218 -28.252 1.070 1.00 78.56 328 ILE A N 1
ATOM 2701 C CA . ILE A 1 328 ? 18.772 -28.150 1.302 1.00 78.56 328 ILE A CA 1
ATOM 2702 C C . ILE A 1 328 ? 18.129 -29.546 1.401 1.00 78.56 328 ILE A C 1
ATOM 2704 O O . ILE A 1 328 ? 17.177 -29.724 2.160 1.00 78.56 328 ILE A O 1
ATOM 2708 N N . GLY A 1 329 ? 18.655 -30.536 0.670 1.00 80.56 329 GLY A N 1
ATOM 2709 C CA . GLY A 1 329 ? 18.114 -31.895 0.643 1.00 80.56 329 GLY A CA 1
ATOM 2710 C C . GLY A 1 329 ? 18.326 -32.634 1.962 1.00 80.56 329 GLY A C 1
ATOM 2711 O O . GLY A 1 329 ? 17.373 -33.191 2.513 1.00 80.56 329 GLY A O 1
ATOM 2712 N N . GLU A 1 330 ? 19.545 -32.598 2.506 1.00 82.00 330 GLU A N 1
ATOM 2713 C CA . GLU A 1 330 ? 19.841 -33.202 3.811 1.00 82.00 330 GLU A CA 1
ATOM 2714 C C . GLU A 1 330 ? 19.127 -32.481 4.961 1.00 82.00 330 GLU A C 1
ATOM 2716 O O . GLU A 1 330 ? 18.599 -33.132 5.869 1.00 82.00 330 GLU A O 1
ATOM 2721 N N . ILE A 1 331 ? 19.030 -31.147 4.897 1.00 82.06 331 ILE A N 1
ATOM 2722 C CA . ILE A 1 331 ? 18.277 -30.354 5.877 1.00 82.06 331 ILE A CA 1
ATOM 2723 C C . ILE A 1 331 ? 16.800 -30.772 5.884 1.00 82.06 331 ILE A C 1
ATOM 2725 O O . ILE A 1 331 ? 16.231 -31.009 6.952 1.00 82.06 331 ILE A O 1
ATOM 2729 N N . GLU A 1 332 ? 16.157 -30.889 4.719 1.00 83.19 332 GLU A N 1
ATOM 2730 C CA . GLU A 1 332 ? 14.752 -31.304 4.632 1.00 83.19 332 GLU A CA 1
ATOM 2731 C C . GLU A 1 332 ? 14.530 -32.739 5.129 1.00 83.19 332 GLU A C 1
ATOM 2733 O O . GLU A 1 332 ? 13.578 -32.979 5.881 1.00 83.19 332 GLU A O 1
ATOM 2738 N N . ALA A 1 333 ? 15.420 -33.676 4.785 1.00 83.94 333 ALA A N 1
ATOM 2739 C CA . ALA A 1 333 ? 15.350 -35.059 5.259 1.00 83.94 333 ALA A CA 1
ATOM 2740 C C . ALA A 1 333 ? 15.476 -35.147 6.789 1.00 83.94 333 ALA A C 1
ATOM 2742 O O . ALA A 1 333 ? 14.698 -35.844 7.451 1.00 83.94 333 ALA A O 1
ATOM 2743 N N . TRP A 1 334 ? 16.406 -34.386 7.375 1.00 86.81 334 TRP A N 1
ATOM 2744 C CA . TRP A 1 334 ? 16.569 -34.313 8.824 1.00 86.81 334 TRP A CA 1
ATOM 2745 C C . TRP A 1 334 ? 15.332 -33.732 9.520 1.00 86.81 334 TRP A C 1
ATOM 2747 O O . TRP A 1 334 ? 14.854 -34.300 10.508 1.00 86.81 334 TRP A O 1
ATOM 2757 N N . ARG A 1 335 ? 14.765 -32.641 8.984 1.00 84.62 335 ARG A N 1
ATOM 2758 C CA . ARG A 1 335 ? 13.539 -32.020 9.516 1.00 84.62 335 ARG A CA 1
ATOM 2759 C C . ARG A 1 335 ? 12.379 -33.007 9.533 1.00 84.62 335 ARG A C 1
ATOM 2761 O O . ARG A 1 335 ? 11.710 -33.143 10.556 1.00 84.62 335 ARG A O 1
ATOM 2768 N N . GLN A 1 336 ? 12.159 -33.721 8.428 1.00 84.69 336 GLN A N 1
ATOM 2769 C CA . GLN A 1 336 ? 11.101 -34.729 8.336 1.00 84.69 336 GLN A CA 1
ATOM 2770 C C . GLN A 1 336 ? 11.304 -35.864 9.341 1.00 84.69 336 GLN A C 1
ATOM 2772 O O . GLN A 1 336 ? 10.352 -36.243 10.024 1.00 84.69 336 GLN A O 1
ATOM 2777 N N . SER A 1 337 ? 12.535 -36.359 9.491 1.00 85.81 337 SER A N 1
ATOM 2778 C CA . SER A 1 337 ? 12.860 -37.397 10.473 1.00 85.81 337 SER A CA 1
ATOM 2779 C C . SER A 1 337 ? 12.526 -36.955 11.904 1.00 85.81 337 SER A C 1
ATOM 2781 O O . SER A 1 337 ? 11.797 -37.646 12.613 1.00 85.81 337 SER A O 1
ATOM 2783 N N . LYS A 1 338 ? 12.939 -35.745 12.311 1.00 86.06 338 LYS A N 1
ATOM 2784 C CA . LYS A 1 338 ? 12.665 -35.229 13.665 1.00 86.06 338 LYS A CA 1
ATOM 2785 C C . LYS A 1 338 ? 11.194 -34.956 13.939 1.00 86.06 338 LYS A C 1
ATOM 2787 O O . LYS A 1 338 ? 10.720 -35.236 15.040 1.00 86.06 338 LYS A O 1
ATOM 2792 N N . ILE A 1 339 ? 10.470 -34.446 12.947 1.00 85.56 339 ILE A N 1
ATOM 2793 C CA . ILE A 1 339 ? 9.017 -34.271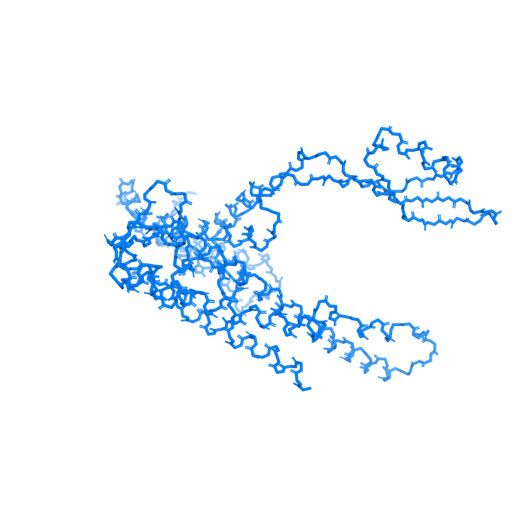 13.035 1.00 85.56 339 ILE A CA 1
ATOM 2794 C C . ILE A 1 339 ? 8.339 -35.633 13.242 1.00 85.56 339 ILE A C 1
ATOM 2796 O O . ILE A 1 339 ? 7.477 -35.760 14.110 1.00 85.56 339 ILE A O 1
ATOM 2800 N N . THR A 1 340 ? 8.763 -36.652 12.491 1.00 83.94 340 THR A N 1
ATOM 2801 C CA . THR A 1 340 ? 8.205 -38.009 12.572 1.00 83.94 340 THR A CA 1
ATOM 2802 C C . THR A 1 340 ? 8.501 -38.654 13.928 1.00 83.94 340 THR A C 1
ATOM 2804 O O . THR A 1 340 ? 7.570 -39.106 14.588 1.00 83.94 340 THR A O 1
ATOM 2807 N N . GLU A 1 341 ? 9.748 -38.596 14.414 1.00 85.56 341 GLU A N 1
ATOM 2808 C CA . GLU A 1 341 ? 10.135 -39.100 15.744 1.00 85.56 341 GLU A CA 1
ATOM 2809 C C . GLU A 1 341 ? 9.291 -38.480 16.876 1.00 85.56 341 GLU A C 1
ATOM 2811 O O . GLU A 1 341 ? 8.833 -39.177 17.782 1.00 85.56 341 GLU A O 1
ATOM 2816 N N . GLU A 1 342 ? 9.084 -37.159 16.861 1.00 83.44 342 GLU A N 1
ATOM 2817 C CA . GLU A 1 342 ? 8.294 -36.474 17.894 1.00 83.44 342 GLU A CA 1
ATOM 2818 C C . GLU A 1 342 ? 6.802 -36.813 17.801 1.00 83.44 342 GLU A C 1
ATOM 2820 O O . GLU A 1 342 ? 6.134 -36.977 18.826 1.00 83.44 342 GLU A O 1
ATOM 2825 N N . PHE A 1 343 ? 6.269 -36.979 16.590 1.00 84.50 343 PHE A N 1
ATOM 2826 C CA . PHE A 1 343 ? 4.894 -37.435 16.403 1.00 84.50 343 PHE A CA 1
ATOM 2827 C C . PHE A 1 343 ? 4.689 -38.892 16.825 1.00 84.50 343 PHE A C 1
ATOM 2829 O O . PHE A 1 343 ? 3.650 -39.200 17.411 1.00 84.50 343 PHE A O 1
ATOM 2836 N N . GLU A 1 344 ? 5.672 -39.768 16.626 1.00 82.75 344 GLU A N 1
ATOM 2837 C CA . GLU A 1 344 ? 5.647 -41.139 17.145 1.00 82.75 344 GLU A CA 1
ATOM 2838 C C . GLU A 1 344 ? 5.662 -41.169 18.680 1.00 82.75 344 GLU A C 1
ATOM 2840 O O . GLU A 1 344 ? 4.851 -41.874 19.287 1.00 82.75 344 GLU A O 1
ATOM 2845 N N . LYS A 1 345 ? 6.518 -40.362 19.329 1.00 83.62 345 LYS A N 1
ATOM 2846 C CA . LYS A 1 345 ? 6.565 -40.247 20.803 1.00 83.62 345 LYS A CA 1
ATOM 2847 C C . LYS A 1 345 ? 5.248 -39.764 21.402 1.00 83.62 345 LYS A C 1
ATOM 2849 O O . LYS A 1 345 ? 4.888 -40.162 22.507 1.00 83.62 345 LYS A O 1
ATOM 2854 N N . LEU A 1 346 ? 4.544 -38.883 20.696 1.00 80.75 346 LEU A N 1
ATOM 2855 C CA . LEU A 1 346 ? 3.265 -38.326 21.136 1.00 80.75 346 LEU A CA 1
ATOM 2856 C C . LEU A 1 346 ? 2.053 -39.167 20.717 1.00 80.75 346 LEU A C 1
ATOM 2858 O O . LEU A 1 346 ? 0.925 -38.773 21.022 1.00 80.75 346 LEU A O 1
ATOM 2862 N N . HIS A 1 347 ? 2.270 -40.309 20.052 1.00 77.06 347 HIS A N 1
ATOM 2863 C CA . HIS A 1 347 ? 1.217 -41.160 19.486 1.00 77.06 347 HIS A CA 1
ATOM 2864 C C . HIS A 1 347 ? 0.276 -40.391 18.542 1.00 77.06 347 HIS A C 1
ATOM 2866 O O . HIS A 1 347 ? -0.943 -40.566 18.570 1.00 77.06 347 HIS A O 1
ATOM 2872 N N . PHE A 1 348 ? 0.835 -39.474 17.749 1.00 74.69 348 PHE A N 1
ATOM 2873 C CA . PHE A 1 348 ? 0.107 -38.721 16.721 1.00 74.69 348 PHE A CA 1
ATOM 2874 C C . PHE A 1 348 ? 0.140 -39.413 15.355 1.00 74.69 348 PHE A C 1
ATOM 2876 O O . PHE A 1 348 ? -0.656 -39.066 14.486 1.00 74.69 348 PHE A O 1
ATOM 2883 N N . ILE A 1 349 ? 1.034 -40.385 15.185 1.00 69.12 349 ILE A N 1
ATOM 2884 C CA . ILE A 1 349 ? 1.096 -41.291 14.041 1.00 69.12 349 ILE A CA 1
ATOM 2885 C C . ILE A 1 349 ? 0.794 -42.692 14.572 1.00 69.12 349 ILE A C 1
ATOM 2887 O O . ILE A 1 349 ? 1.396 -43.123 15.561 1.00 69.12 349 ILE A O 1
ATOM 2891 N N . ASP A 1 350 ? -0.160 -43.382 13.949 1.00 57.25 350 ASP A N 1
ATOM 2892 C CA . ASP A 1 350 ? -0.405 -44.789 14.249 1.00 57.25 350 ASP A CA 1
ATOM 2893 C C . ASP A 1 350 ? 0.799 -45.610 13.775 1.00 57.25 350 ASP A C 1
ATOM 2895 O O . ASP A 1 350 ? 1.279 -45.434 12.656 1.00 57.25 350 ASP A O 1
ATOM 2899 N N . LYS A 1 351 ? 1.293 -46.511 14.631 1.00 51.91 351 LYS A N 1
ATOM 2900 C CA . LYS A 1 351 ? 2.314 -47.494 14.252 1.00 51.91 351 LYS A CA 1
ATOM 2901 C C . LYS A 1 351 ? 1.685 -48.515 13.301 1.00 51.91 351 LYS A C 1
ATOM 2903 O O . LYS A 1 351 ? 1.238 -49.562 13.768 1.00 51.91 351 LYS A O 1
ATOM 2908 N N . PHE A 1 352 ? 1.640 -48.213 12.010 1.00 46.78 352 PHE A N 1
ATOM 2909 C CA . PHE A 1 352 ? 1.351 -49.195 10.967 1.00 46.78 352 PHE A CA 1
ATOM 2910 C C . PHE A 1 352 ? 2.320 -49.056 9.805 1.00 46.78 352 PHE A C 1
ATOM 2912 O O . PHE A 1 352 ? 2.389 -47.953 9.219 1.00 46.78 352 PHE A O 1
#

pLDDT: mean 81.64, std 11.25, range [42.22, 96.06]

Secondary structure (DSSP, 8-state):
-HHHHHHHHHHHHHHHHHHSPPP-TTTTSHHHHHHHHHHHHHHHHHHHHHHHHHHHTTTTSTTHHHHTT----GGG--HHHHHHHHHHHHHHHHHHHHHHHHHHHHHHHHHHHHHHHHHHHHHEEEEETTT--EE-HHHHHHTTT--TTS---EEEEE-TTS---STTGGGS-TTS-HHHHHHTS-HHHHHHHHHHHHHHT--S-SPEEEEEEEEEEE-TTS-EEEEEEEEEGGGTTTHHHHHHHHH-TT-EEEEEEEEE----S---HHHHHHHHHHHHHHHHHHHHHHHHHHHHHH-TTHHHHHHHHHHHHHHHT---TTS-TT-HHHHHHHHHHHHHHHHHHTT-S---

Radius of gyration: 29.19 Å; chains: 1; bounding box: 73×81×71 Å

Foldseek 3Di:
DVLVVLLVVLLVLLVVVVVDFDDCPPCVDPVSLLVVLVVLVVLLVVLVVSLVVLVVVVLVPQCPVVVVVPDDDPPDADPVNVVVVVVVSVVSVVSNVSSNLSSLLSVLLNLLSVLLNVLSQQFKWKAAPPPRDIHGSVRCVVVVQADPVRDNDIDMDTDPPGPHDNLLSSQFSNSSCLVVLQVPADPVLVVQLVVLLVVQQQPDPAQFAKKWWWKWAADPVRDIDTDIDIGGSVCPPPVVVVCCVVGNDRMDTPDIDTHGDRPGPDNDPSNSSRVSSSVSVSVVVVCVVCVVVVLVVPDPCSVVVVVLVVLLVVLVPDDPPVDPPPPPPVSVVVSVVSSVVVCVVVVVDPPD

Sequence (352 aa):
MEESALVAKAEKYLKEISNDSISLDNIEEFENFKRLYYKLDDRLNSLQELKESMDAQGYTTPFTSLNKYGTKAIAEVSLEEMSENSRHNQMFRMKANAKKNVLDRVKSAIDAHKIAIGHLEQCGYLKCDSCYKKYSLSEFRLKGEKCSCGHENFSFKINKDATYRLEIIPYLPLSGNYLVLMSELSGYGRNSFKKVLNILKQERKGLVKTISLVIRFRDENGRWIRKNVTLDSEYISNYEEEVRNRYGKDVRIEVLRFHRTKPAIIDDKYVRNALAISYVKYSEDIISSIKDSILKRKLSDFKRINKYDAIRYKYENEIPGFIEEYDIGEIEAWRQSKITEEFEKLHFIDKF